Protein AF-A0A0G1K144-F1 (afdb_monomer_lite)

Structure (mmCIF, N/CA/C/O backbone):
data_AF-A0A0G1K144-F1
#
_entry.id   AF-A0A0G1K144-F1
#
loop_
_atom_site.group_PDB
_atom_site.id
_atom_site.type_symbol
_atom_site.label_atom_id
_atom_site.label_alt_id
_atom_site.label_comp_id
_atom_site.label_asym_id
_atom_site.label_entity_id
_atom_site.label_seq_id
_atom_site.pdbx_PDB_ins_code
_atom_site.Cartn_x
_atom_site.Cartn_y
_atom_site.Cartn_z
_atom_site.occupancy
_atom_site.B_iso_or_equiv
_atom_site.auth_seq_id
_atom_site.auth_comp_id
_atom_site.auth_asym_id
_atom_site.auth_atom_id
_atom_site.pdbx_PDB_model_num
ATOM 1 N N . MET A 1 1 ? 14.180 -78.823 35.759 1.00 38.47 1 MET A N 1
ATOM 2 C CA . MET A 1 1 ? 14.683 -77.443 35.567 1.00 38.47 1 MET A CA 1
ATOM 3 C C . MET A 1 1 ? 14.256 -76.992 34.181 1.00 38.47 1 MET A C 1
ATOM 5 O O . MET A 1 1 ? 14.816 -77.480 33.214 1.00 38.47 1 MET A O 1
ATOM 9 N N . ILE A 1 2 ? 13.202 -76.181 34.065 1.00 36.41 2 ILE A N 1
ATOM 10 C CA . ILE A 1 2 ? 12.679 -75.730 32.765 1.00 36.41 2 ILE A CA 1
ATOM 11 C C . ILE A 1 2 ? 12.532 -74.208 32.827 1.00 36.41 2 ILE A C 1
ATOM 13 O O . ILE A 1 2 ? 11.778 -73.680 33.643 1.00 36.41 2 ILE A O 1
ATOM 17 N N . CYS A 1 3 ? 13.325 -73.525 31.998 1.00 31.92 3 CYS A N 1
ATOM 18 C CA . CYS A 1 3 ? 13.370 -72.076 31.825 1.00 31.92 3 CYS A CA 1
ATOM 19 C C . CYS A 1 3 ? 12.014 -71.516 31.372 1.00 31.92 3 CYS A C 1
ATOM 21 O O . CYS A 1 3 ? 11.480 -71.933 30.347 1.00 31.92 3 CYS A O 1
ATOM 23 N N . ARG A 1 4 ? 11.490 -70.507 32.083 1.00 38.53 4 ARG A N 1
ATOM 24 C CA . ARG A 1 4 ? 10.413 -69.643 31.576 1.00 38.53 4 ARG A CA 1
ATOM 25 C C . ARG A 1 4 ? 11.010 -68.537 30.707 1.00 38.53 4 ARG A C 1
ATOM 27 O O . ARG A 1 4 ? 11.746 -67.681 31.192 1.00 38.53 4 ARG A O 1
ATOM 34 N N . LEU A 1 5 ? 10.657 -68.573 29.428 1.00 35.62 5 LEU A N 1
ATOM 35 C CA . LEU A 1 5 ? 10.952 -67.567 28.414 1.00 35.62 5 LEU A CA 1
ATOM 36 C C . LEU A 1 5 ? 10.233 -66.248 28.773 1.00 35.62 5 LEU A C 1
ATOM 38 O O . LEU A 1 5 ? 9.007 -66.217 28.881 1.00 35.62 5 LEU A O 1
ATOM 42 N N . LYS A 1 6 ? 10.982 -65.159 28.990 1.00 42.06 6 LYS A N 1
ATOM 43 C CA . LYS A 1 6 ? 10.423 -63.802 29.115 1.00 42.06 6 LYS A CA 1
ATOM 44 C C . LYS A 1 6 ? 10.007 -63.315 27.724 1.00 42.06 6 LYS A C 1
ATOM 46 O O . LYS A 1 6 ? 10.853 -63.170 26.847 1.00 42.06 6 LYS A O 1
ATOM 51 N N . LEU A 1 7 ? 8.716 -63.050 27.542 1.00 36.47 7 LEU A N 1
ATOM 52 C CA . LEU A 1 7 ? 8.167 -62.375 26.364 1.00 36.47 7 LEU A CA 1
ATOM 53 C C . LEU A 1 7 ? 8.749 -60.954 26.255 1.00 36.47 7 LEU A C 1
ATOM 55 O O . LEU A 1 7 ? 8.578 -60.127 27.154 1.00 36.47 7 LEU A O 1
ATOM 59 N N . LEU A 1 8 ? 9.455 -60.695 25.154 1.00 37.31 8 LEU A N 1
ATOM 60 C CA . LEU A 1 8 ? 9.948 -59.382 24.740 1.00 37.31 8 LEU A CA 1
ATOM 61 C C . LEU A 1 8 ? 8.763 -58.466 24.403 1.00 37.31 8 LEU A C 1
ATOM 63 O O . LEU A 1 8 ? 7.916 -58.809 23.581 1.00 37.31 8 LEU A O 1
ATOM 67 N N . LYS A 1 9 ? 8.715 -57.287 25.031 1.00 40.69 9 LYS A N 1
ATOM 68 C CA . LYS A 1 9 ? 7.768 -56.219 24.693 1.00 40.69 9 LYS A CA 1
ATOM 69 C C . LYS A 1 9 ? 8.092 -55.693 23.291 1.00 40.69 9 LYS A C 1
ATOM 71 O O . LYS A 1 9 ? 9.152 -55.102 23.083 1.00 40.69 9 LYS A O 1
ATOM 76 N N . SER A 1 10 ? 7.173 -55.886 22.350 1.00 38.97 10 SER A N 1
ATOM 77 C CA . SER A 1 10 ? 7.192 -55.234 21.041 1.00 38.97 10 SER A CA 1
ATOM 78 C C . SER A 1 10 ? 7.146 -53.713 21.224 1.00 38.97 10 SER A C 1
ATOM 80 O O . SER A 1 10 ? 6.160 -53.184 21.738 1.00 38.97 10 SER A O 1
ATOM 82 N N . HIS A 1 11 ? 8.205 -53.009 20.823 1.00 43.88 11 HIS A N 1
ATOM 83 C CA . HIS A 1 11 ? 8.186 -51.551 20.707 1.00 43.88 11 HIS A CA 1
ATOM 84 C C . HIS A 1 11 ? 7.389 -51.161 19.454 1.00 43.88 11 HIS A C 1
ATOM 86 O O . HIS A 1 11 ? 7.718 -51.641 18.368 1.00 43.88 11 HIS A O 1
ATOM 92 N N . PRO A 1 12 ? 6.362 -50.304 19.552 1.00 44.28 12 PRO A N 1
ATOM 93 C CA . PRO A 1 12 ? 5.670 -49.813 18.372 1.00 44.28 12 PRO A CA 1
ATOM 94 C C . PRO A 1 12 ? 6.517 -48.729 17.691 1.00 44.28 12 PRO A C 1
ATOM 96 O O . PRO A 1 12 ? 6.577 -47.598 18.167 1.00 44.28 12 PRO A O 1
ATOM 99 N N . SER A 1 13 ? 7.135 -49.036 16.545 1.00 49.94 13 SER A N 1
ATOM 100 C CA . SER A 1 13 ? 7.551 -48.001 15.590 1.00 49.94 13 SER A CA 1
ATOM 101 C C . SER A 1 13 ? 6.308 -47.524 14.830 1.00 49.94 13 SER A C 1
ATOM 103 O O . SER A 1 13 ? 5.992 -48.010 13.745 1.00 49.94 13 SER A O 1
ATOM 105 N N . ARG A 1 14 ? 5.531 -46.622 15.433 1.00 50.31 14 ARG A N 1
ATOM 106 C CA . ARG A 1 14 ? 4.458 -45.914 14.726 1.00 50.31 14 ARG A CA 1
ATOM 107 C C . ARG A 1 14 ? 4.983 -44.559 14.267 1.00 50.31 14 ARG A C 1
ATOM 109 O O . ARG A 1 14 ? 5.408 -43.748 15.084 1.00 50.31 14 ARG A O 1
ATOM 116 N N . ASN A 1 15 ? 4.972 -44.384 12.948 1.00 52.31 15 ASN A N 1
ATOM 117 C CA . ASN A 1 15 ? 5.300 -43.178 12.196 1.00 52.31 15 ASN A CA 1
ATOM 118 C C . ASN A 1 15 ? 4.802 -41.906 12.899 1.00 52.31 15 ASN A C 1
ATOM 120 O O . ASN A 1 15 ? 3.612 -41.611 12.889 1.00 52.31 15 ASN A O 1
ATOM 124 N N . ARG A 1 16 ? 5.736 -41.154 13.487 1.00 46.72 16 ARG A N 1
ATOM 125 C CA . ARG A 1 16 ? 5.507 -39.922 14.261 1.00 46.72 16 ARG A CA 1
ATOM 126 C C . ARG A 1 16 ? 5.554 -38.645 13.409 1.00 46.72 16 ARG A C 1
ATOM 128 O O . ARG A 1 16 ? 5.745 -37.565 13.946 1.00 46.72 16 ARG A O 1
ATOM 135 N N . ILE A 1 17 ? 5.474 -38.787 12.087 1.00 56.72 17 ILE A N 1
ATOM 136 C CA . ILE A 1 17 ? 5.640 -37.686 11.123 1.00 56.72 17 ILE A CA 1
ATOM 137 C C . ILE A 1 17 ? 4.287 -37.094 10.697 1.00 56.72 17 ILE A C 1
ATOM 139 O O . ILE A 1 17 ? 4.234 -35.935 10.315 1.00 56.72 17 ILE A O 1
ATOM 143 N N . ASN A 1 18 ? 3.183 -37.841 10.826 1.00 58.03 18 ASN A N 1
ATOM 144 C CA . ASN A 1 18 ? 1.864 -37.392 10.357 1.00 58.03 18 ASN A CA 1
ATOM 145 C C . ASN A 1 18 ? 1.110 -36.476 11.344 1.00 58.03 18 ASN A C 1
ATOM 147 O O . ASN A 1 18 ? 0.103 -35.901 10.952 1.00 58.03 18 ASN A O 1
ATOM 151 N N . ASP A 1 19 ? 1.586 -36.347 12.589 1.00 63.97 19 ASP A N 1
ATOM 152 C CA . ASP A 1 19 ? 0.971 -35.515 13.645 1.00 63.97 19 ASP A CA 1
ATOM 153 C C . ASP A 1 19 ? 1.745 -34.209 13.907 1.00 63.97 19 ASP A C 1
ATOM 155 O O . ASP A 1 19 ? 1.424 -33.466 14.836 1.00 63.97 19 ASP A O 1
ATOM 159 N N . LEU A 1 20 ? 2.797 -33.929 13.132 1.00 73.31 20 LEU A N 1
ATOM 160 C CA . LEU A 1 20 ? 3.506 -32.657 13.231 1.00 73.31 20 LEU A CA 1
ATOM 161 C C . LEU A 1 20 ? 2.749 -31.596 12.419 1.00 73.31 20 LEU A C 1
ATOM 163 O O . LEU A 1 20 ? 2.281 -31.902 11.318 1.00 73.31 20 LEU A O 1
ATOM 167 N N . PRO A 1 21 ? 2.612 -30.360 12.934 1.00 75.62 21 PRO A N 1
ATOM 168 C CA . PRO A 1 21 ? 2.077 -29.263 12.140 1.00 75.62 21 PRO A CA 1
ATOM 169 C C . PRO A 1 21 ? 2.917 -29.116 10.869 1.00 75.62 21 PRO A C 1
ATOM 171 O O . PRO A 1 21 ? 4.138 -29.270 10.908 1.00 75.62 21 PRO A O 1
ATOM 174 N N . VAL A 1 22 ? 2.262 -28.843 9.738 1.00 77.00 22 VAL A N 1
ATOM 175 C CA . VAL A 1 22 ? 2.962 -28.585 8.476 1.00 77.00 22 VAL A CA 1
ATOM 176 C C . VAL A 1 22 ? 3.876 -27.383 8.688 1.00 77.00 22 VAL A C 1
ATOM 178 O O . VAL A 1 22 ? 3.399 -26.264 8.868 1.00 77.00 22 VAL A O 1
ATOM 181 N N . GLU A 1 23 ? 5.185 -27.619 8.693 1.00 75.81 23 GLU A N 1
ATOM 182 C CA . GLU A 1 23 ? 6.173 -26.551 8.763 1.00 75.81 23 GLU A CA 1
ATOM 183 C C . GLU A 1 23 ? 6.094 -25.726 7.475 1.00 75.81 23 GLU A C 1
ATOM 185 O O . GLU A 1 23 ? 6.343 -26.219 6.372 1.00 75.81 23 GLU A O 1
ATOM 190 N N . THR A 1 24 ? 5.712 -24.458 7.603 1.00 78.19 24 THR A N 1
ATOM 191 C CA . THR A 1 24 ? 5.786 -23.489 6.512 1.00 78.19 24 THR A CA 1
ATOM 192 C C . THR A 1 24 ? 7.084 -22.713 6.640 1.00 78.19 24 THR A C 1
ATOM 194 O O . THR A 1 24 ? 7.313 -22.050 7.649 1.00 78.19 24 THR A O 1
ATOM 197 N N . PHE A 1 25 ? 7.926 -22.765 5.613 1.00 83.69 25 PHE A N 1
ATOM 198 C CA . PHE A 1 25 ? 9.096 -21.900 5.543 1.00 83.69 25 PHE A CA 1
ATOM 199 C C . PHE A 1 25 ? 8.650 -20.459 5.292 1.00 83.69 25 PHE A C 1
ATOM 201 O O . PHE A 1 25 ? 7.929 -20.193 4.324 1.00 83.69 25 PHE A O 1
ATOM 208 N N . GLU A 1 26 ? 9.102 -19.527 6.134 1.00 80.25 26 GLU A N 1
ATOM 209 C CA . GLU A 1 26 ? 9.044 -18.109 5.792 1.00 80.25 26 GLU A CA 1
ATOM 210 C C . GLU A 1 26 ? 9.833 -17.902 4.500 1.00 80.25 26 GLU A C 1
ATOM 212 O O . GLU A 1 26 ? 10.978 -18.345 4.361 1.00 80.25 26 GLU A O 1
ATOM 217 N N . LYS A 1 27 ? 9.198 -17.270 3.510 1.00 81.94 27 LYS A N 1
ATOM 218 C CA . LYS A 1 27 ? 9.900 -16.943 2.272 1.00 81.94 27 LYS A CA 1
ATOM 219 C C . LYS A 1 27 ? 11.027 -15.965 2.607 1.00 81.94 27 LYS A C 1
ATOM 221 O O . LYS A 1 27 ? 10.803 -15.047 3.397 1.00 81.94 27 LYS A O 1
ATOM 226 N N . PRO A 1 28 ? 12.214 -16.118 1.999 1.00 78.50 28 PRO A N 1
ATOM 227 C CA . PRO A 1 28 ? 13.276 -15.149 2.191 1.00 78.50 28 PRO A CA 1
ATOM 228 C C . PRO A 1 28 ? 12.782 -13.766 1.761 1.00 78.50 28 PRO A C 1
ATOM 230 O O . PRO A 1 28 ? 12.171 -13.622 0.699 1.00 78.50 28 PRO A O 1
ATOM 233 N N . SER A 1 29 ? 13.064 -12.753 2.580 1.00 79.75 29 SER A N 1
ATOM 234 C CA . SER A 1 29 ? 12.902 -11.362 2.169 1.00 79.75 29 SER A CA 1
ATOM 235 C C . SER A 1 29 ? 13.931 -11.074 1.079 1.00 79.75 29 SER A C 1
ATOM 237 O O . SER A 1 29 ? 15.138 -11.089 1.331 1.00 79.75 29 SER A O 1
ATOM 239 N N . VAL A 1 30 ? 13.462 -10.897 -0.155 1.00 73.25 30 VAL A N 1
ATOM 240 C CA . VAL A 1 30 ? 14.320 -10.543 -1.286 1.00 73.25 30 VAL A CA 1
ATOM 241 C C . VAL A 1 30 ? 14.377 -9.019 -1.339 1.00 73.25 30 VAL A C 1
ATOM 243 O O . VAL A 1 30 ? 13.336 -8.401 -1.566 1.00 73.25 30 VAL A O 1
ATOM 246 N N . PRO A 1 31 ? 15.547 -8.391 -1.124 1.00 75.69 31 PRO A N 1
ATOM 247 C CA . PRO A 1 31 ? 15.657 -6.949 -1.278 1.00 75.69 31 PRO A CA 1
ATOM 248 C C . PRO A 1 31 ? 15.303 -6.582 -2.719 1.00 75.69 31 PRO A C 1
ATOM 250 O O . PRO A 1 31 ? 15.803 -7.206 -3.655 1.00 75.69 31 PRO A O 1
ATOM 253 N N . GLU A 1 32 ? 14.447 -5.580 -2.907 1.00 80.50 32 GLU A N 1
ATOM 254 C CA . GLU A 1 32 ? 14.134 -5.080 -4.241 1.00 80.50 32 GLU A CA 1
ATOM 255 C C . GLU A 1 32 ? 15.204 -4.073 -4.680 1.00 80.50 32 GLU A C 1
ATOM 257 O O . GLU A 1 32 ? 15.225 -2.953 -4.166 1.00 80.50 32 GLU A O 1
ATOM 262 N N . PRO A 1 33 ? 16.090 -4.419 -5.630 1.00 85.19 33 PRO A N 1
ATOM 263 C CA . PRO A 1 33 ? 17.116 -3.496 -6.088 1.00 85.19 33 PRO A CA 1
ATOM 264 C C . PRO A 1 33 ? 16.477 -2.302 -6.799 1.00 85.19 33 PRO A C 1
ATOM 266 O O . PRO A 1 33 ? 15.510 -2.461 -7.550 1.00 85.19 33 PRO A O 1
ATOM 269 N N . ASP A 1 34 ? 17.058 -1.114 -6.627 1.00 85.06 34 ASP A N 1
ATOM 270 C CA . ASP A 1 34 ? 16.549 0.116 -7.240 1.00 85.06 34 ASP A CA 1
ATOM 271 C C . ASP A 1 34 ? 16.619 0.080 -8.765 1.00 85.06 34 ASP A C 1
ATOM 273 O O . ASP A 1 34 ? 15.736 0.610 -9.428 1.00 85.06 34 ASP A O 1
ATOM 277 N N . LYS A 1 35 ? 17.602 -0.607 -9.356 1.00 89.00 35 LYS A N 1
ATOM 278 C CA . LYS A 1 35 ? 17.739 -0.725 -10.816 1.00 89.00 35 LYS A CA 1
ATOM 279 C C . LYS A 1 35 ? 16.693 -1.665 -11.415 1.00 89.00 35 LYS A C 1
ATOM 281 O O . LYS A 1 35 ? 16.550 -2.806 -10.983 1.00 89.00 35 LYS A O 1
ATOM 286 N N . ALA A 1 36 ? 16.032 -1.222 -12.483 1.00 90.75 36 ALA A N 1
ATOM 287 C CA . ALA A 1 36 ? 14.986 -1.983 -13.168 1.00 90.75 36 ALA A CA 1
ATOM 288 C C . ALA A 1 36 ? 15.496 -3.313 -13.740 1.00 90.75 36 ALA A C 1
ATOM 290 O O . ALA A 1 36 ? 14.878 -4.359 -13.541 1.00 90.75 36 ALA A O 1
ATOM 291 N N . VAL A 1 37 ? 16.680 -3.285 -14.355 1.00 91.75 37 VAL A N 1
ATOM 292 C CA . VAL A 1 37 ? 17.315 -4.468 -14.954 1.00 91.75 37 VAL A CA 1
ATOM 293 C C . VAL A 1 37 ? 17.598 -5.583 -13.946 1.00 91.75 37 VAL A C 1
ATOM 295 O O . VAL A 1 37 ? 17.555 -6.754 -14.306 1.00 91.75 37 VAL A O 1
ATOM 298 N N . LEU A 1 38 ? 17.818 -5.242 -12.671 1.00 90.62 38 LEU A N 1
ATOM 299 C CA . LEU A 1 38 ? 18.019 -6.216 -11.595 1.00 90.62 38 LEU A CA 1
ATOM 300 C C . LEU A 1 38 ? 16.705 -6.828 -11.085 1.00 90.62 38 LEU A C 1
ATOM 302 O O . LEU A 1 38 ? 16.735 -7.812 -10.354 1.00 90.62 38 LEU A O 1
ATOM 306 N N . ARG A 1 39 ? 15.557 -6.277 -11.493 1.00 88.62 39 ARG A N 1
ATOM 307 C CA . ARG A 1 39 ? 14.212 -6.815 -11.231 1.00 88.62 39 ARG A CA 1
ATOM 308 C C . ARG A 1 39 ? 13.635 -7.584 -12.428 1.00 88.62 39 ARG A C 1
ATOM 310 O O . ARG A 1 39 ? 12.456 -7.915 -12.429 1.00 88.62 39 ARG A O 1
ATOM 317 N N . GLY A 1 40 ? 14.443 -7.841 -13.460 1.00 87.94 40 GLY A N 1
ATOM 318 C CA . GLY A 1 40 ? 14.006 -8.509 -14.692 1.00 87.94 40 GLY A CA 1
ATOM 319 C C . GLY A 1 40 ? 13.359 -7.583 -15.731 1.00 87.94 40 GLY A C 1
ATOM 320 O O . GLY A 1 40 ? 12.931 -8.057 -16.782 1.00 87.94 40 GLY A O 1
ATOM 321 N N . GLU A 1 41 ? 13.319 -6.269 -15.487 1.00 92.44 41 GLU A N 1
ATOM 322 C CA . GLU A 1 41 ? 12.868 -5.284 -16.472 1.00 92.44 41 GLU A CA 1
ATOM 323 C C . GLU A 1 41 ? 14.031 -4.898 -17.398 1.00 92.44 41 GLU A C 1
ATOM 325 O O . GLU A 1 41 ? 14.809 -3.981 -17.129 1.00 92.44 41 GLU A O 1
ATOM 330 N N . TRP A 1 42 ? 14.173 -5.650 -18.490 1.00 90.38 42 TRP A N 1
ATOM 331 C CA . TRP A 1 42 ? 15.280 -5.523 -19.442 1.00 90.38 42 TRP A CA 1
ATOM 332 C C . TRP A 1 42 ? 15.234 -4.244 -20.284 1.00 90.38 42 TRP A C 1
ATOM 334 O O . TRP A 1 42 ? 16.261 -3.867 -20.844 1.00 90.38 42 TRP A O 1
ATOM 344 N N . ARG A 1 43 ? 14.081 -3.560 -20.373 1.00 90.75 43 ARG A N 1
ATOM 345 C CA . ARG A 1 43 ? 13.965 -2.292 -21.115 1.00 90.75 43 ARG A CA 1
ATOM 346 C C . ARG A 1 43 ? 14.767 -1.158 -20.474 1.00 90.75 43 ARG A C 1
ATOM 348 O O . ARG A 1 43 ? 14.913 -0.120 -21.109 1.00 90.75 43 ARG A O 1
ATOM 355 N N . GLY A 1 44 ? 15.285 -1.366 -19.258 1.00 88.19 44 GLY A N 1
ATOM 356 C CA . GLY A 1 44 ? 16.171 -0.427 -18.579 1.00 88.19 44 GLY A CA 1
ATOM 357 C C . GLY A 1 44 ? 15.505 0.915 -18.295 1.00 88.19 44 GLY A C 1
ATOM 358 O O . GLY A 1 44 ? 14.283 0.994 -18.200 1.00 88.19 44 GLY A O 1
ATOM 359 N N . GLY A 1 45 ? 16.327 1.952 -18.147 1.00 86.56 45 GLY A N 1
ATOM 360 C CA . GLY A 1 45 ? 15.882 3.339 -18.073 1.00 86.56 45 GLY A CA 1
ATOM 361 C C . GLY A 1 45 ? 15.470 3.840 -16.692 1.00 86.56 45 GLY A C 1
ATOM 362 O O . GLY A 1 45 ? 15.583 3.161 -15.664 1.00 86.56 45 GLY A O 1
ATOM 363 N N . ARG A 1 46 ? 15.011 5.096 -16.677 1.00 87.69 46 ARG A N 1
ATOM 364 C CA . ARG A 1 46 ? 14.544 5.777 -15.464 1.00 87.69 46 ARG A CA 1
ATOM 365 C C . ARG A 1 46 ? 13.267 5.130 -14.956 1.00 87.69 46 ARG A C 1
ATOM 367 O O . ARG A 1 46 ? 12.339 4.890 -15.724 1.00 87.69 46 ARG A O 1
ATOM 374 N N . ILE A 1 47 ? 13.206 4.902 -13.650 1.00 90.94 47 ILE A N 1
ATOM 375 C CA . ILE A 1 47 ? 12.017 4.362 -12.997 1.00 90.94 47 ILE A CA 1
ATOM 376 C C . ILE A 1 47 ? 11.143 5.507 -12.513 1.00 90.94 47 ILE A C 1
ATOM 378 O O . ILE A 1 47 ? 11.633 6.439 -11.880 1.00 90.94 47 ILE A O 1
ATOM 382 N N . TYR A 1 48 ? 9.845 5.385 -12.746 1.00 93.38 48 TYR A N 1
ATOM 383 C CA . TYR A 1 48 ? 8.827 6.215 -12.122 1.00 93.38 48 TYR A CA 1
ATOM 384 C C . TYR A 1 48 ? 7.789 5.317 -11.448 1.00 93.38 48 TYR A C 1
ATOM 386 O O . TYR A 1 48 ? 7.598 4.158 -11.822 1.00 93.38 48 TYR A O 1
ATOM 394 N N . LYS A 1 49 ? 7.161 5.837 -10.396 1.00 95.31 49 LYS A N 1
ATOM 395 C CA . LYS A 1 49 ? 6.165 5.118 -9.603 1.00 95.31 49 LYS A CA 1
ATOM 396 C C . LYS A 1 49 ? 4.794 5.681 -9.924 1.00 95.31 49 LYS A C 1
ATOM 398 O O . LYS A 1 49 ? 4.608 6.895 -9.850 1.00 95.31 49 LYS A O 1
ATOM 403 N N . ILE A 1 50 ? 3.857 4.810 -10.262 1.00 96.50 50 ILE A N 1
ATOM 404 C CA . ILE A 1 50 ? 2.455 5.178 -10.416 1.00 96.50 50 ILE A CA 1
ATOM 405 C C . ILE A 1 50 ? 1.603 4.438 -9.397 1.00 96.50 50 ILE A C 1
ATOM 407 O O . ILE A 1 50 ? 1.985 3.368 -8.925 1.00 96.50 50 ILE A O 1
ATOM 411 N N . ASP A 1 51 ? 0.448 4.996 -9.092 1.00 96.94 51 ASP A N 1
ATOM 412 C CA . ASP A 1 51 ? -0.621 4.277 -8.421 1.00 96.94 51 ASP A CA 1
ATOM 413 C C . ASP A 1 51 ? -1.415 3.446 -9.449 1.00 96.94 51 ASP A C 1
ATOM 415 O O . ASP A 1 51 ? -1.840 3.961 -10.488 1.00 96.94 51 ASP A O 1
ATOM 419 N N . LYS A 1 52 ? -1.621 2.154 -9.169 1.00 95.38 52 LYS A N 1
ATOM 420 C CA . LYS A 1 52 ? -2.377 1.228 -10.031 1.00 95.38 52 LYS A CA 1
ATOM 421 C C . LYS A 1 52 ? -3.840 1.626 -10.193 1.00 95.38 52 LYS A C 1
ATOM 423 O O . LYS A 1 52 ? -4.436 1.267 -11.207 1.00 95.38 52 LYS A O 1
ATOM 428 N N . MET A 1 53 ? -4.429 2.315 -9.214 1.00 93.38 53 MET A N 1
ATOM 429 C CA . MET A 1 53 ? -5.849 2.665 -9.264 1.00 93.38 53 MET A CA 1
ATOM 430 C C . MET A 1 53 ? -6.127 3.955 -10.029 1.00 93.38 53 MET A C 1
ATOM 432 O O . MET A 1 53 ? -7.000 3.971 -10.894 1.00 93.38 53 MET A O 1
ATOM 436 N N . SER A 1 54 ? -5.385 5.025 -9.750 1.00 94.00 54 SER A N 1
ATOM 437 C CA . SER A 1 54 ? -5.527 6.311 -10.443 1.00 94.00 54 SER A CA 1
ATOM 438 C C . SER A 1 54 ? -4.775 6.364 -11.777 1.00 94.00 54 SER A C 1
ATOM 440 O O . SER A 1 54 ? -5.139 7.145 -12.658 1.00 94.00 54 SER A O 1
ATOM 442 N N . GLY A 1 55 ? -3.716 5.562 -11.946 1.00 94.00 55 GLY A N 1
ATOM 443 C CA . GLY A 1 55 ? -2.809 5.617 -13.097 1.00 94.00 55 GLY A CA 1
ATOM 444 C C . GLY A 1 55 ? -1.874 6.835 -13.104 1.00 94.00 55 GLY A C 1
ATOM 445 O O . GLY A 1 55 ? -1.201 7.085 -14.107 1.00 94.00 55 GLY A O 1
ATOM 446 N N . LYS A 1 56 ? -1.841 7.604 -12.010 1.00 96.75 56 LYS A N 1
ATOM 447 C CA . LYS A 1 56 ? -1.066 8.844 -11.839 1.00 96.75 56 LYS A CA 1
ATOM 448 C C . LYS A 1 56 ? 0.196 8.599 -11.015 1.00 96.75 56 LYS A C 1
ATOM 450 O O . LYS A 1 56 ? 0.393 7.499 -10.508 1.00 96.75 56 LYS A O 1
ATOM 455 N N . LEU A 1 57 ? 1.072 9.600 -10.896 1.00 96.31 57 LEU A N 1
ATOM 456 C CA . LEU A 1 57 ? 2.288 9.477 -10.087 1.00 96.31 57 LEU A CA 1
ATOM 457 C C . LEU A 1 57 ? 1.940 9.184 -8.624 1.00 96.31 57 LEU A C 1
ATOM 459 O O . LEU A 1 57 ? 1.184 9.936 -8.011 1.00 96.31 57 LEU A O 1
ATOM 463 N N . ALA A 1 58 ? 2.520 8.115 -8.077 1.00 96.25 58 ALA A N 1
ATOM 464 C CA . ALA A 1 58 ? 2.316 7.728 -6.685 1.00 96.25 58 ALA A CA 1
ATOM 465 C C . ALA A 1 58 ? 2.834 8.817 -5.732 1.00 96.25 58 ALA A C 1
ATOM 467 O O . ALA A 1 58 ? 3.829 9.491 -6.020 1.00 96.25 58 ALA A O 1
ATOM 468 N N . THR A 1 59 ? 2.172 8.957 -4.590 1.00 95.38 59 THR A N 1
ATOM 469 C CA . THR A 1 59 ? 2.543 9.877 -3.508 1.00 95.38 59 THR A CA 1
ATOM 470 C C . THR A 1 59 ? 2.891 9.090 -2.244 1.00 95.38 59 THR A C 1
ATOM 472 O O . THR A 1 59 ? 2.819 7.862 -2.229 1.00 95.38 59 THR A O 1
ATOM 475 N N . ASP A 1 60 ? 3.242 9.790 -1.166 1.00 94.38 60 ASP A N 1
ATOM 476 C CA . ASP A 1 60 ? 3.525 9.169 0.136 1.00 94.38 60 ASP A CA 1
ATOM 477 C C . ASP A 1 60 ? 2.291 8.491 0.761 1.00 94.38 60 ASP A C 1
ATOM 479 O O . ASP A 1 60 ? 2.423 7.673 1.670 1.00 94.38 60 ASP A O 1
ATOM 483 N N . PHE A 1 61 ? 1.091 8.820 0.275 1.00 94.19 61 PHE A N 1
ATOM 484 C CA . PHE A 1 61 ? -0.168 8.240 0.737 1.00 94.19 61 PHE A CA 1
ATOM 485 C C . PHE A 1 61 ? -0.612 7.028 -0.087 1.00 94.19 61 PHE A C 1
ATOM 487 O O . PHE A 1 61 ? -1.491 6.295 0.363 1.00 94.19 61 PHE A O 1
ATOM 494 N N . THR A 1 62 ? -0.012 6.790 -1.259 1.00 95.00 62 THR A N 1
ATOM 495 C CA . THR A 1 62 ? -0.326 5.625 -2.091 1.00 95.00 62 THR A CA 1
ATOM 496 C C . THR A 1 62 ? 0.106 4.345 -1.360 1.00 95.00 62 THR A C 1
ATOM 498 O O . THR A 1 62 ? 1.295 4.189 -1.062 1.00 95.00 62 THR A O 1
ATOM 501 N N . PRO A 1 63 ? -0.808 3.396 -1.087 1.00 93.75 63 PRO A N 1
ATOM 502 C CA . PRO A 1 63 ? -0.468 2.130 -0.448 1.00 93.75 63 PRO A CA 1
ATOM 503 C C . PRO A 1 63 ? 0.613 1.373 -1.225 1.00 93.75 63 PRO A C 1
ATOM 505 O O . PRO A 1 63 ? 0.534 1.257 -2.447 1.00 93.75 63 PRO A O 1
ATOM 508 N N . GLU A 1 64 ? 1.599 0.801 -0.524 1.00 91.69 64 GLU A N 1
ATOM 509 C CA . GLU A 1 64 ? 2.749 0.129 -1.155 1.00 91.69 64 GLU A CA 1
ATOM 510 C C . GLU A 1 64 ? 2.339 -0.969 -2.148 1.00 91.69 64 GLU A C 1
ATOM 512 O O . GLU A 1 64 ? 2.955 -1.123 -3.202 1.00 91.69 64 GLU A O 1
ATOM 517 N N . GLU A 1 65 ? 1.257 -1.694 -1.857 1.00 91.44 65 GLU A N 1
ATOM 518 C CA . GLU A 1 65 ? 0.706 -2.740 -2.728 1.00 91.44 65 GLU A CA 1
ATOM 519 C C . GLU A 1 65 ? 0.150 -2.205 -4.062 1.00 91.44 65 GLU A C 1
ATOM 521 O O . GLU A 1 65 ? 0.135 -2.916 -5.081 1.00 91.44 65 GLU A O 1
ATOM 526 N N . LEU A 1 66 ? -0.268 -0.938 -4.078 1.00 94.81 66 LEU A N 1
ATOM 527 C CA . LEU A 1 66 ? -0.794 -0.238 -5.246 1.00 94.81 66 LEU A CA 1
ATOM 528 C C . LEU A 1 66 ? 0.280 0.532 -6.011 1.00 94.81 66 LEU A C 1
ATOM 530 O O . LEU A 1 66 ? 0.025 0.956 -7.136 1.00 94.81 66 LEU A O 1
ATOM 534 N N . ILE A 1 67 ? 1.497 0.641 -5.479 1.00 94.94 67 ILE A N 1
ATOM 535 C CA . ILE A 1 67 ? 2.612 1.243 -6.204 1.00 94.94 67 ILE A CA 1
ATOM 536 C C . ILE A 1 67 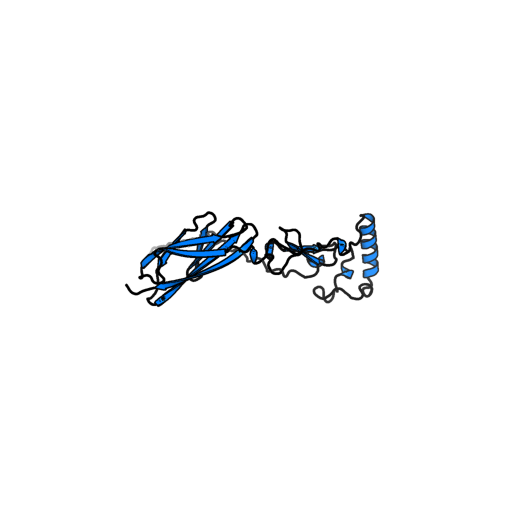? 3.072 0.291 -7.316 1.00 94.94 67 ILE A C 1
ATOM 538 O O . ILE A 1 67 ? 3.514 -0.836 -7.084 1.00 94.94 67 ILE A O 1
ATOM 542 N N . GLU A 1 68 ? 3.015 0.761 -8.558 1.00 93.56 68 GLU A N 1
ATOM 543 C CA . GLU A 1 68 ? 3.615 0.107 -9.718 1.00 93.56 68 GLU A CA 1
ATOM 544 C C . GLU A 1 68 ? 4.853 0.888 -10.173 1.00 93.56 68 GLU A C 1
ATOM 546 O O . GLU A 1 68 ? 4.791 2.073 -10.507 1.00 93.56 68 GLU A O 1
ATOM 551 N N . LYS A 1 69 ? 6.005 0.211 -10.206 1.00 92.50 69 LYS A N 1
ATOM 552 C CA . LYS A 1 69 ? 7.256 0.759 -10.745 1.00 92.50 69 LYS A CA 1
ATOM 553 C C . LYS A 1 69 ? 7.280 0.539 -12.258 1.00 92.50 69 LYS A C 1
ATOM 555 O O . LYS A 1 69 ? 7.429 -0.594 -12.708 1.00 92.50 69 LYS A O 1
ATOM 560 N N . LYS A 1 70 ? 7.192 1.616 -13.034 1.00 92.81 70 LYS A N 1
ATOM 561 C CA . LYS A 1 70 ? 7.355 1.604 -14.493 1.00 92.81 70 LYS A CA 1
ATOM 562 C C . LYS A 1 70 ? 8.700 2.186 -14.889 1.00 92.81 70 LYS A C 1
ATOM 564 O O . LYS A 1 70 ? 9.357 2.853 -14.093 1.00 92.81 70 LYS A O 1
ATOM 569 N N . VAL A 1 71 ? 9.109 1.919 -16.123 1.00 93.88 71 VAL A N 1
ATOM 570 C CA . VAL A 1 71 ? 10.338 2.464 -16.697 1.00 93.88 71 VAL A CA 1
ATOM 571 C C . VAL A 1 71 ? 10.048 3.313 -17.917 1.00 93.88 71 VAL A C 1
ATOM 573 O O . VAL A 1 71 ? 9.092 3.041 -18.644 1.00 93.88 71 VAL A O 1
ATOM 576 N N . VAL A 1 72 ? 10.881 4.324 -18.143 1.00 94.62 72 VAL A N 1
ATOM 577 C CA . VAL A 1 72 ? 11.033 4.962 -19.451 1.00 94.62 72 VAL A CA 1
ATOM 578 C C . VAL A 1 72 ? 11.954 4.071 -20.279 1.00 94.62 72 VAL A C 1
ATOM 580 O O . VAL A 1 72 ? 13.122 3.969 -19.916 1.00 94.62 72 VAL A O 1
ATOM 583 N N . PRO A 1 73 ? 11.465 3.384 -21.329 1.00 93.81 73 PRO A N 1
ATOM 584 C CA . PRO A 1 73 ? 12.292 2.448 -22.082 1.00 93.81 73 PRO A CA 1
ATOM 585 C C . PRO A 1 73 ? 13.549 3.112 -22.651 1.00 93.81 73 PRO A C 1
ATOM 587 O O . PRO A 1 73 ? 13.451 4.098 -23.378 1.00 93.81 73 PRO A O 1
ATOM 590 N N . GLU A 1 74 ? 14.707 2.538 -22.345 1.00 94.31 74 GLU A N 1
ATOM 591 C CA . GLU A 1 74 ? 16.020 2.958 -22.837 1.00 94.31 74 GLU A CA 1
ATOM 592 C C . GLU A 1 74 ? 16.846 1.678 -23.023 1.00 94.31 74 GLU A C 1
ATOM 594 O O . GLU A 1 74 ? 17.452 1.146 -22.091 1.00 94.31 74 GLU A O 1
ATOM 599 N N . VAL A 1 75 ? 16.762 1.068 -24.206 1.00 95.19 75 VAL A N 1
ATOM 600 C CA . VAL A 1 75 ? 17.236 -0.314 -24.375 1.00 95.19 75 VAL A CA 1
ATOM 601 C C . VAL A 1 75 ? 18.746 -0.319 -24.566 1.00 95.19 75 VAL A C 1
ATOM 603 O O . VAL A 1 75 ? 19.246 0.031 -25.632 1.00 95.19 75 VAL A O 1
ATOM 606 N N . HIS A 1 76 ? 19.467 -0.786 -23.555 1.00 95.81 76 HIS A N 1
ATOM 607 C CA . HIS A 1 76 ? 20.920 -0.937 -23.577 1.00 95.81 76 HIS A CA 1
ATOM 608 C C . HIS A 1 76 ? 21.344 -2.323 -23.093 1.00 95.81 76 HIS A C 1
ATOM 610 O O . HIS A 1 76 ? 20.572 -3.052 -22.464 1.00 95.81 76 HIS A O 1
ATOM 616 N N . SER A 1 77 ? 22.594 -2.693 -23.368 1.00 95.69 77 SER A N 1
ATOM 617 C CA . SER A 1 77 ? 23.201 -3.883 -22.776 1.00 95.69 77 SER A CA 1
ATOM 618 C C . SER A 1 77 ? 23.296 -3.760 -21.248 1.00 95.69 77 SER A C 1
ATOM 620 O O . SER A 1 77 ? 23.340 -2.667 -20.685 1.00 95.69 77 SER A O 1
ATOM 622 N N . ILE A 1 78 ? 23.367 -4.894 -20.543 1.00 94.06 78 ILE A N 1
ATOM 623 C CA . ILE A 1 78 ? 23.434 -4.910 -19.069 1.00 94.06 78 ILE A CA 1
ATOM 624 C C . ILE A 1 78 ? 24.626 -4.115 -18.510 1.00 94.06 78 ILE A C 1
ATOM 626 O O . ILE A 1 78 ? 24.527 -3.518 -17.441 1.00 94.06 78 ILE A O 1
ATOM 630 N N . LEU A 1 79 ? 25.723 -4.059 -19.271 1.00 95.19 79 LEU A N 1
ATOM 631 C CA . LEU A 1 79 ? 26.950 -3.333 -18.941 1.00 95.19 79 LEU A CA 1
ATOM 632 C C . LEU A 1 79 ? 26.765 -1.804 -18.954 1.00 95.19 79 LEU A C 1
ATOM 634 O O . LEU A 1 79 ? 27.572 -1.094 -18.365 1.00 95.19 79 LEU A O 1
ATOM 638 N N . TYR A 1 80 ? 25.697 -1.291 -19.574 1.00 95.50 80 TYR A N 1
ATOM 639 C CA . TYR A 1 80 ? 25.302 0.116 -19.454 1.00 95.50 80 TYR A CA 1
ATOM 640 C C . TYR A 1 80 ? 24.755 0.441 -18.059 1.00 95.50 80 TYR A C 1
ATOM 642 O O . TYR A 1 80 ? 24.976 1.521 -17.522 1.00 95.50 80 TYR A O 1
ATOM 650 N N . TRP A 1 81 ? 24.039 -0.509 -17.455 1.00 94.06 81 TRP A N 1
ATOM 651 C CA . TRP A 1 81 ? 23.287 -0.299 -16.217 1.00 94.06 81 TRP A CA 1
ATOM 652 C C . TRP A 1 81 ? 24.042 -0.744 -14.962 1.00 94.06 81 TRP A C 1
ATOM 654 O O . TRP A 1 81 ? 23.750 -0.289 -13.849 1.00 94.06 81 TRP A O 1
ATOM 664 N N . ILE A 1 82 ? 24.980 -1.677 -15.111 1.00 94.06 82 ILE A N 1
ATOM 665 C CA . ILE A 1 82 ? 25.580 -2.410 -14.000 1.00 94.06 82 ILE A CA 1
ATOM 666 C C . ILE A 1 82 ? 27.098 -2.303 -14.053 1.00 94.06 82 ILE A C 1
ATOM 668 O O . ILE A 1 82 ? 27.730 -2.742 -15.009 1.00 94.06 82 ILE A O 1
ATOM 672 N N . ASP A 1 83 ? 27.668 -1.778 -12.969 1.00 93.12 83 ASP A N 1
ATOM 673 C CA . ASP A 1 83 ? 29.069 -1.995 -12.635 1.00 93.12 83 ASP A CA 1
ATOM 674 C C . ASP A 1 83 ? 29.218 -3.410 -12.059 1.00 93.12 83 ASP A C 1
ATOM 676 O O . ASP A 1 83 ? 28.523 -3.780 -11.112 1.00 93.12 83 ASP A O 1
ATOM 680 N N . LYS A 1 84 ? 30.100 -4.222 -12.644 1.00 90.44 84 LYS A N 1
ATOM 681 C CA . LYS A 1 84 ? 30.300 -5.625 -12.251 1.00 90.44 84 LYS A CA 1
ATOM 682 C C . LYS A 1 84 ? 30.874 -5.752 -10.844 1.00 90.44 84 LYS A C 1
ATOM 684 O O . LYS A 1 84 ? 30.556 -6.719 -10.156 1.00 90.44 84 LYS A O 1
ATOM 689 N N . ASP A 1 85 ? 31.685 -4.782 -10.432 1.00 93.06 85 ASP A N 1
ATOM 690 C CA . ASP A 1 85 ? 32.324 -4.779 -9.117 1.00 93.06 85 ASP A CA 1
ATOM 691 C C . ASP A 1 85 ? 31.388 -4.201 -8.043 1.00 93.06 85 ASP A C 1
ATOM 693 O O . ASP A 1 85 ? 31.580 -4.432 -6.849 1.00 93.06 85 ASP A O 1
ATOM 697 N N . ASN A 1 86 ? 30.334 -3.488 -8.460 1.00 93.06 86 ASN A N 1
ATOM 698 C CA . ASN A 1 86 ? 29.312 -2.941 -7.575 1.00 93.06 86 ASN A CA 1
ATOM 699 C C . ASN A 1 86 ? 27.912 -2.946 -8.227 1.00 93.06 86 ASN A C 1
ATOM 701 O O . ASN A 1 86 ? 27.383 -1.891 -8.601 1.00 93.06 86 ASN A O 1
ATOM 705 N N . PRO A 1 87 ? 27.259 -4.118 -8.347 1.00 91.50 87 PRO A N 1
ATOM 706 C CA . PRO A 1 87 ? 26.031 -4.242 -9.128 1.00 91.50 87 PRO A CA 1
ATOM 707 C C . PRO A 1 87 ? 24.852 -3.452 -8.550 1.00 91.50 87 PRO A C 1
ATOM 709 O O . PRO A 1 87 ? 24.036 -2.918 -9.310 1.00 91.50 87 PRO A O 1
ATOM 712 N N . LEU A 1 88 ? 24.797 -3.330 -7.219 1.00 91.62 88 LEU A N 1
ATOM 713 C CA . LEU A 1 88 ? 23.789 -2.556 -6.488 1.00 91.62 88 LEU A CA 1
ATOM 714 C C . LEU A 1 88 ? 24.119 -1.057 -6.397 1.00 91.62 88 LEU A C 1
ATOM 716 O O . LEU A 1 88 ? 23.248 -0.273 -6.036 1.00 91.62 88 LEU A O 1
ATOM 720 N N . GLY A 1 89 ? 25.351 -0.654 -6.723 1.00 90.75 89 GLY A N 1
ATOM 721 C CA . GLY A 1 89 ? 25.780 0.745 -6.747 1.00 90.75 89 GLY A CA 1
ATOM 722 C C . GLY A 1 89 ? 25.179 1.542 -7.908 1.00 90.75 89 GLY A C 1
ATOM 723 O O . GLY A 1 89 ? 24.308 1.043 -8.613 1.00 90.75 89 GLY A O 1
ATOM 724 N N . PRO A 1 90 ? 25.629 2.779 -8.167 1.00 91.25 90 PRO A N 1
ATOM 725 C CA . PRO A 1 90 ? 25.188 3.542 -9.337 1.00 91.25 90 PRO A CA 1
ATOM 726 C C . PRO A 1 90 ? 25.536 2.834 -10.663 1.00 91.25 90 PRO A C 1
ATOM 728 O O . PRO A 1 90 ? 26.311 1.878 -10.701 1.00 91.25 90 PRO A O 1
ATOM 731 N N . ALA A 1 91 ? 24.930 3.271 -11.769 1.00 91.88 91 ALA A N 1
ATOM 732 C CA . ALA A 1 91 ? 25.353 2.824 -13.097 1.00 91.88 91 ALA A CA 1
ATOM 733 C C . ALA A 1 91 ? 26.768 3.358 -13.424 1.00 91.88 91 ALA A C 1
ATOM 735 O O . ALA A 1 91 ? 27.131 4.438 -12.934 1.00 91.88 91 ALA A O 1
ATOM 736 N N . PRO A 1 92 ? 27.569 2.646 -14.244 1.00 94.25 92 PRO A N 1
ATOM 737 C CA . PRO A 1 92 ? 28.883 3.123 -14.662 1.00 94.25 92 PRO A CA 1
ATOM 738 C C . PRO A 1 92 ? 28.788 4.492 -15.345 1.00 94.25 92 PRO A C 1
ATOM 740 O O . PRO A 1 92 ? 28.025 4.668 -16.288 1.00 94.25 92 PRO A O 1
ATOM 743 N N . GLN A 1 93 ? 29.604 5.458 -14.916 1.00 94.00 93 GLN A N 1
ATOM 744 C CA . GLN A 1 93 ? 29.677 6.769 -15.584 1.00 94.00 93 GLN A CA 1
ATOM 745 C C . GLN A 1 93 ? 30.266 6.664 -16.999 1.00 94.00 93 GLN A C 1
ATOM 747 O O . GLN A 1 93 ? 29.943 7.460 -17.874 1.00 94.00 93 GLN A O 1
ATOM 752 N N . ASN A 1 94 ? 31.131 5.671 -17.227 1.00 94.38 94 ASN A N 1
ATOM 753 C CA . ASN A 1 94 ? 31.682 5.352 -18.538 1.00 94.38 94 ASN A CA 1
ATOM 754 C C . ASN A 1 94 ? 31.581 3.839 -18.805 1.00 94.38 94 ASN A C 1
ATOM 756 O O . ASN A 1 94 ? 32.548 3.114 -18.553 1.00 94.38 94 ASN A O 1
ATOM 760 N N . PRO A 1 95 ? 30.446 3.350 -19.342 1.00 94.38 95 PRO A N 1
ATOM 761 C CA . PRO A 1 95 ? 30.279 1.938 -19.691 1.00 94.38 95 PRO A CA 1
ATOM 762 C C . PRO A 1 95 ? 31.326 1.431 -20.694 1.00 94.38 95 PRO A C 1
ATOM 764 O O . PRO A 1 95 ? 31.736 0.276 -20.635 1.00 94.38 95 PRO A O 1
ATOM 767 N N . SER A 1 96 ? 31.844 2.311 -21.563 1.00 94.62 96 SER A N 1
ATOM 768 C CA . SER A 1 96 ? 32.896 1.972 -22.537 1.00 94.62 96 SER A CA 1
ATOM 769 C C . SER A 1 96 ? 34.260 1.680 -21.900 1.00 94.62 96 SER A C 1
ATOM 771 O O . SER A 1 96 ? 35.184 1.284 -22.609 1.00 94.62 96 SER A O 1
ATOM 773 N N . GLY A 1 97 ? 34.406 1.870 -20.584 1.00 93.25 97 GLY A N 1
ATOM 774 C CA . GLY A 1 97 ? 35.571 1.403 -19.835 1.00 93.25 97 GLY A CA 1
ATOM 775 C C . GLY A 1 97 ? 35.679 -0.125 -19.784 1.00 93.25 97 GLY A C 1
ATOM 776 O O . GLY A 1 97 ? 36.784 -0.643 -19.644 1.00 93.25 97 GLY A O 1
ATOM 777 N N . ASP A 1 98 ? 34.566 -0.851 -19.948 1.00 94.50 98 ASP A N 1
ATOM 778 C CA . ASP A 1 98 ? 34.589 -2.303 -20.123 1.00 94.50 98 ASP A CA 1
ATOM 779 C C . ASP A 1 98 ? 34.891 -2.654 -21.596 1.00 94.50 98 ASP A C 1
ATOM 781 O O . ASP A 1 98 ? 34.113 -2.283 -22.483 1.00 94.50 98 ASP A O 1
ATOM 785 N N . PRO A 1 99 ? 35.967 -3.411 -21.897 1.00 95.19 99 PRO A N 1
ATOM 786 C CA . PRO A 1 99 ? 36.298 -3.816 -23.266 1.00 95.19 99 PRO A CA 1
ATOM 787 C C . PRO A 1 99 ? 35.175 -4.574 -23.993 1.00 95.19 99 PRO A C 1
ATOM 789 O O . PRO A 1 99 ? 35.112 -4.552 -25.223 1.00 95.19 99 PRO A O 1
ATOM 792 N N . GLN A 1 100 ? 34.282 -5.237 -23.251 1.00 95.19 100 GLN A N 1
ATOM 793 C CA . GLN A 1 100 ? 33.157 -5.989 -23.802 1.00 95.19 100 GLN A CA 1
ATOM 794 C C . GLN A 1 100 ? 31.927 -5.123 -24.075 1.00 95.19 100 GLN A C 1
ATOM 796 O O . GLN A 1 100 ? 31.069 -5.551 -24.851 1.00 95.19 100 GLN A O 1
ATOM 801 N N . PHE A 1 101 ? 31.847 -3.913 -23.507 1.00 97.06 101 PHE A N 1
ATOM 802 C CA . PHE A 1 101 ? 30.685 -3.036 -23.655 1.00 97.06 101 PHE A CA 1
ATOM 803 C C . PHE A 1 101 ? 30.364 -2.791 -25.124 1.00 97.06 101 PHE A C 1
ATOM 805 O O . PHE A 1 101 ? 29.264 -3.096 -25.565 1.00 97.06 101 PHE A O 1
ATOM 812 N N . LYS A 1 102 ? 31.346 -2.353 -25.918 1.00 97.12 102 LYS A N 1
ATOM 813 C CA . LYS A 1 102 ? 31.142 -2.073 -27.347 1.00 97.12 102 LYS A CA 1
ATOM 814 C C . LYS A 1 102 ? 30.602 -3.288 -28.110 1.00 97.12 102 LYS A C 1
ATOM 816 O O . LYS A 1 102 ? 29.713 -3.136 -28.947 1.00 97.12 102 LYS A O 1
ATOM 821 N N . ASN A 1 103 ? 31.130 -4.477 -27.821 1.00 96.56 103 ASN A N 1
ATOM 822 C CA . ASN A 1 103 ? 30.747 -5.713 -28.505 1.00 96.56 103 ASN A CA 1
ATOM 823 C C . ASN A 1 103 ? 29.284 -6.082 -28.219 1.00 96.56 103 ASN A C 1
ATOM 825 O O . ASN A 1 103 ? 28.567 -6.506 -29.119 1.00 96.56 103 ASN A O 1
ATOM 829 N N . TRP A 1 104 ? 28.841 -5.909 -26.974 1.00 96.44 104 TRP A N 1
ATOM 830 C CA . TRP A 1 104 ? 27.490 -6.273 -26.543 1.00 96.44 104 TRP A CA 1
ATOM 831 C C . TRP A 1 104 ? 26.476 -5.193 -26.900 1.00 96.44 104 TRP A C 1
ATOM 833 O O . TRP A 1 104 ? 25.407 -5.488 -27.427 1.00 96.44 104 TRP A O 1
ATOM 843 N N . GLU A 1 105 ? 26.839 -3.941 -26.650 1.00 97.31 105 GLU A N 1
ATOM 844 C CA . GLU A 1 105 ? 25.997 -2.778 -26.877 1.00 97.31 105 GLU A CA 1
ATOM 845 C C . GLU A 1 105 ? 25.588 -2.662 -28.341 1.00 97.31 105 GLU A C 1
ATOM 847 O O . GLU A 1 105 ? 24.407 -2.506 -28.633 1.00 97.31 105 GLU A O 1
ATOM 852 N N . THR A 1 106 ? 26.535 -2.833 -29.268 1.00 97.12 106 THR A N 1
ATOM 853 C CA . THR A 1 106 ? 26.253 -2.743 -30.709 1.00 97.12 106 THR A CA 1
ATOM 854 C C . THR A 1 106 ? 25.147 -3.720 -31.117 1.00 97.12 106 THR A C 1
ATOM 856 O O . THR A 1 106 ? 24.149 -3.311 -31.703 1.00 97.12 106 THR A O 1
ATOM 859 N N . ILE A 1 107 ? 25.268 -4.992 -30.728 1.00 97.25 107 ILE A N 1
ATOM 860 C CA . ILE A 1 107 ? 24.312 -6.040 -31.111 1.00 97.25 107 ILE A CA 1
ATOM 861 C C . ILE A 1 107 ? 22.952 -5.823 -30.433 1.00 97.25 107 ILE A C 1
ATOM 863 O O . ILE A 1 107 ? 21.913 -6.005 -31.066 1.00 97.25 107 ILE A O 1
ATOM 867 N N . VAL A 1 108 ? 22.934 -5.413 -29.158 1.00 96.62 108 VAL A N 1
ATOM 868 C CA . VAL A 1 108 ? 21.683 -5.131 -28.432 1.00 96.62 108 VAL A CA 1
ATOM 869 C C . VAL A 1 108 ? 20.940 -3.953 -29.061 1.00 96.62 108 VAL A C 1
ATOM 871 O O . VAL A 1 108 ? 19.729 -4.042 -29.267 1.00 96.62 108 VAL A O 1
ATOM 874 N N . ARG A 1 109 ? 21.648 -2.877 -29.420 1.00 96.75 109 ARG A N 1
ATOM 875 C CA . ARG A 1 109 ? 21.055 -1.696 -30.064 1.00 96.75 109 ARG A CA 1
ATOM 876 C C . ARG A 1 109 ? 20.562 -1.999 -31.475 1.00 96.75 109 ARG A C 1
ATOM 878 O O . ARG A 1 109 ? 19.461 -1.584 -31.828 1.00 96.75 109 ARG A O 1
ATOM 885 N N . GLU A 1 110 ? 21.321 -2.762 -32.259 1.00 97.12 110 GLU A N 1
ATOM 886 C CA . GLU A 1 110 ? 20.891 -3.229 -33.583 1.00 97.12 110 GLU A CA 1
ATOM 887 C C . GLU A 1 110 ? 19.641 -4.110 -33.492 1.00 97.12 110 GLU A C 1
ATOM 889 O O . GLU A 1 110 ? 18.676 -3.911 -34.235 1.00 97.12 110 GLU A O 1
ATOM 894 N N . TRP A 1 111 ? 19.615 -5.047 -32.542 1.00 96.88 111 TRP A N 1
ATOM 895 C CA . TRP A 1 111 ? 18.441 -5.873 -32.286 1.00 96.88 111 TRP A CA 1
ATOM 896 C C . TRP A 1 111 ? 17.232 -5.021 -31.885 1.00 96.88 111 TRP A C 1
ATOM 898 O O . TRP A 1 111 ? 16.168 -5.180 -32.485 1.00 96.88 111 TRP A O 1
ATOM 908 N N . ALA A 1 112 ? 17.386 -4.091 -30.939 1.00 96.50 112 ALA A N 1
ATOM 909 C CA . ALA A 1 112 ? 16.310 -3.208 -30.493 1.00 96.50 112 ALA A CA 1
ATOM 910 C C . ALA A 1 112 ? 15.733 -2.400 -31.667 1.00 96.50 112 ALA A C 1
ATOM 912 O O . ALA A 1 112 ? 14.525 -2.438 -31.917 1.00 96.50 112 ALA A O 1
ATOM 913 N N . ALA A 1 113 ? 16.604 -1.785 -32.472 1.00 96.00 113 ALA A N 1
ATOM 914 C CA . ALA A 1 113 ? 16.213 -1.047 -33.667 1.00 96.00 113 ALA A CA 1
ATOM 915 C C . ALA A 1 113 ? 15.477 -1.934 -34.689 1.00 96.00 113 ALA A C 1
ATOM 917 O O . ALA A 1 113 ? 14.443 -1.527 -35.216 1.00 96.00 113 ALA A O 1
ATOM 918 N N . SER A 1 114 ? 15.939 -3.171 -34.922 1.00 97.31 114 SER A N 1
ATOM 919 C CA . SER A 1 114 ? 15.276 -4.126 -35.832 1.00 97.31 114 SER A CA 1
ATOM 920 C C . SER A 1 114 ? 13.866 -4.531 -35.380 1.00 97.31 114 SER A C 1
ATOM 922 O O . SER A 1 114 ? 13.052 -4.984 -36.184 1.00 97.31 114 SER A O 1
ATOM 924 N N . ARG A 1 115 ? 13.569 -4.366 -34.086 1.00 96.94 115 ARG A N 1
ATOM 925 C CA . ARG A 1 115 ? 12.259 -4.617 -33.475 1.00 96.94 115 ARG A CA 1
ATOM 926 C C . ARG A 1 115 ? 11.417 -3.348 -33.319 1.00 96.94 115 ARG A C 1
ATOM 928 O O . ARG A 1 115 ? 10.320 -3.435 -32.777 1.00 96.94 115 ARG A O 1
ATOM 935 N N . GLY A 1 116 ? 11.906 -2.195 -33.783 1.00 94.94 116 GLY A N 1
ATOM 936 C CA . GLY A 1 116 ? 11.238 -0.903 -33.606 1.00 94.94 116 GLY A CA 1
ATOM 937 C C . GLY A 1 116 ? 11.211 -0.428 -32.150 1.00 94.94 116 GLY A C 1
ATOM 938 O O . GLY A 1 116 ? 10.333 0.343 -31.769 1.00 94.94 116 GLY A O 1
ATOM 939 N N . LEU A 1 117 ? 12.134 -0.919 -31.321 1.00 94.19 117 LEU A N 1
ATOM 940 C CA . LEU A 1 117 ? 12.280 -0.521 -29.927 1.00 94.19 117 LEU A CA 1
ATOM 941 C C . LEU A 1 117 ? 13.246 0.659 -29.863 1.00 94.19 117 LEU A C 1
ATOM 943 O O . LEU A 1 117 ? 14.460 0.486 -29.963 1.00 94.19 117 LEU A O 1
ATOM 947 N N . TYR A 1 118 ? 12.684 1.852 -29.716 1.00 91.31 118 TYR A N 1
ATOM 948 C CA . TYR A 1 118 ? 13.437 3.093 -29.586 1.00 91.31 118 TYR A CA 1
ATOM 949 C C . TYR A 1 118 ? 13.344 3.633 -28.165 1.00 91.31 118 TYR A C 1
ATOM 951 O O . TYR A 1 118 ? 12.358 3.386 -27.463 1.00 91.31 118 TYR A O 1
ATOM 959 N N . ASP A 1 119 ? 14.365 4.393 -27.775 1.00 93.44 119 ASP A N 1
ATOM 960 C CA . ASP A 1 119 ? 14.389 5.064 -26.483 1.00 93.44 119 ASP A CA 1
ATOM 961 C C . ASP A 1 119 ? 13.230 6.056 -26.399 1.00 93.44 119 ASP A C 1
ATOM 963 O O . ASP A 1 119 ? 12.935 6.797 -27.343 1.00 93.44 119 ASP A O 1
ATOM 967 N N . GLN A 1 120 ? 12.557 6.050 -25.257 1.00 93.88 120 GLN A N 1
ATOM 968 C CA . GLN A 1 120 ? 11.483 6.982 -24.962 1.00 93.88 120 GLN A CA 1
ATOM 969 C C . GLN A 1 120 ? 12.010 8.095 -24.064 1.00 93.88 120 GLN A C 1
ATOM 971 O O . GLN A 1 120 ? 13.051 7.979 -23.421 1.00 93.88 120 GLN A O 1
ATOM 976 N N . SER A 1 121 ? 11.286 9.206 -24.037 1.00 92.31 121 SER A N 1
ATOM 977 C CA . SER A 1 121 ? 11.593 10.323 -23.153 1.00 92.31 121 SER A CA 1
ATOM 978 C C . SER A 1 121 ? 10.586 10.401 -22.013 1.00 92.31 121 SER A C 1
ATOM 980 O O . SER A 1 121 ? 9.605 9.657 -21.967 1.00 92.31 121 SER A O 1
ATOM 982 N N . ASP A 1 122 ? 10.798 11.355 -21.109 1.00 91.44 122 ASP A N 1
ATOM 983 C CA . ASP A 1 122 ? 9.905 11.591 -19.970 1.00 91.44 122 ASP A CA 1
ATOM 984 C C . ASP A 1 122 ? 8.494 12.040 -20.380 1.00 91.44 122 ASP A C 1
ATOM 986 O O . ASP A 1 122 ? 7.623 12.166 -19.529 1.00 91.44 122 ASP A O 1
ATOM 990 N N . SER A 1 123 ? 8.227 12.234 -21.677 1.00 92.62 123 SER A N 1
ATOM 991 C CA . SER A 1 123 ? 6.890 12.538 -22.197 1.00 92.62 123 SER A CA 1
ATOM 992 C C . SER A 1 123 ? 5.852 11.453 -21.898 1.00 92.62 123 SER A C 1
ATOM 994 O O . SER A 1 123 ? 4.658 11.743 -21.913 1.00 92.62 123 SER A O 1
ATOM 996 N N . ILE A 1 124 ? 6.287 10.219 -21.624 1.00 91.69 124 ILE A N 1
ATOM 997 C CA . ILE A 1 124 ? 5.394 9.118 -21.242 1.00 91.69 124 ILE A CA 1
ATOM 998 C C . ILE A 1 124 ? 5.041 9.120 -19.755 1.00 91.69 124 ILE A C 1
ATOM 1000 O O . ILE A 1 124 ? 4.136 8.395 -19.342 1.00 91.69 124 ILE A O 1
ATOM 1004 N N . ILE A 1 125 ? 5.789 9.870 -18.942 1.00 93.50 125 ILE A N 1
ATOM 1005 C CA . ILE A 1 125 ? 5.567 9.933 -17.503 1.00 93.50 125 ILE A CA 1
ATOM 1006 C C . ILE A 1 125 ? 4.330 10.812 -17.271 1.00 93.50 125 ILE A C 1
ATOM 1008 O O . ILE A 1 125 ? 4.290 11.946 -17.760 1.00 93.50 125 ILE A O 1
ATOM 1012 N N . PRO A 1 126 ? 3.314 10.330 -16.531 1.00 94.12 126 PRO A N 1
ATOM 1013 C CA . PRO A 1 126 ? 2.186 11.165 -16.143 1.00 94.12 126 PRO A CA 1
ATOM 1014 C C . PRO A 1 126 ? 2.660 12.420 -15.403 1.00 94.12 126 PRO A C 1
ATOM 1016 O O . PRO A 1 126 ? 3.564 12.358 -14.577 1.00 94.12 126 PRO A O 1
ATOM 1019 N N . THR A 1 127 ? 2.032 13.562 -15.670 1.00 94.50 127 THR A N 1
ATOM 1020 C CA . THR A 1 127 ? 2.374 14.833 -15.005 1.00 94.50 127 THR A CA 1
ATOM 1021 C C . THR A 1 127 ? 1.533 15.106 -13.761 1.00 94.50 127 THR A C 1
ATOM 1023 O O . THR A 1 127 ? 1.864 15.990 -12.975 1.00 94.50 127 THR A O 1
ATOM 1026 N N . GLN A 1 128 ? 0.433 14.372 -13.592 1.00 96.38 128 GLN A N 1
ATOM 1027 C CA . GLN A 1 128 ? -0.461 14.491 -12.447 1.00 96.38 128 GLN A CA 1
ATOM 1028 C C . GLN A 1 128 ? -0.077 13.492 -11.357 1.00 96.38 128 GLN A C 1
ATOM 1030 O O . GLN A 1 128 ? 0.383 12.385 -11.647 1.00 96.38 128 GLN A O 1
ATOM 1035 N N . TYR A 1 129 ? -0.325 13.890 -10.114 1.00 95.31 129 TYR A N 1
ATOM 1036 C CA . TYR A 1 129 ? -0.159 13.058 -8.929 1.00 95.31 129 TYR A CA 1
ATOM 1037 C C . TYR A 1 129 ? -1.464 12.355 -8.562 1.00 95.31 129 TYR A C 1
ATOM 1039 O O . TYR A 1 129 ? -2.545 12.812 -8.939 1.00 95.31 129 TYR 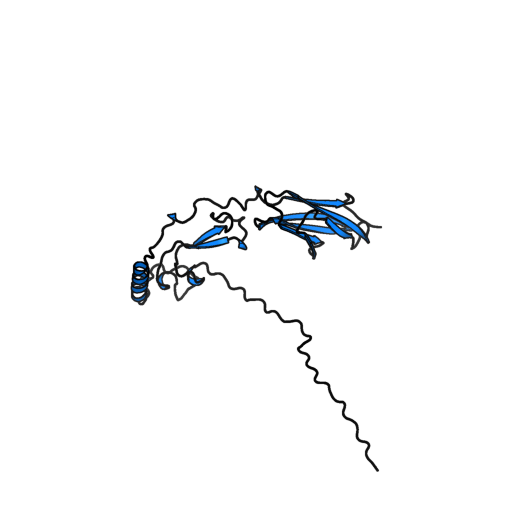A O 1
ATOM 1047 N N . ASP A 1 130 ? -1.325 11.239 -7.855 1.00 93.94 130 ASP A N 1
ATOM 1048 C CA . ASP A 1 130 ? -2.412 10.469 -7.262 1.00 93.94 130 ASP A CA 1
ATOM 1049 C C . ASP A 1 130 ? -3.376 11.377 -6.481 1.00 93.94 130 ASP A C 1
ATOM 1051 O O . ASP A 1 130 ? -2.968 12.182 -5.644 1.00 93.94 130 ASP A O 1
ATOM 1055 N N . ASP A 1 131 ? -4.660 11.257 -6.809 1.00 94.44 131 ASP A N 1
ATOM 1056 C CA . ASP A 1 131 ? -5.782 11.967 -6.199 1.00 94.44 131 ASP A CA 1
ATOM 1057 C C . ASP A 1 131 ? -6.829 11.014 -5.602 1.00 94.44 131 ASP A C 1
ATOM 1059 O O . ASP A 1 131 ? -7.910 11.459 -5.216 1.00 94.44 131 ASP A O 1
ATOM 1063 N N . VAL A 1 132 ? -6.531 9.713 -5.537 1.00 94.75 132 VAL A N 1
ATOM 1064 C CA . VAL A 1 132 ? -7.367 8.682 -4.905 1.00 94.75 132 VAL A CA 1
ATOM 1065 C C . VAL A 1 132 ? -6.925 8.457 -3.463 1.00 94.75 132 VAL A C 1
ATOM 1067 O O . VAL A 1 132 ? -7.775 8.401 -2.572 1.00 94.75 132 VAL A O 1
ATOM 1070 N N . HIS A 1 133 ? -5.614 8.390 -3.230 1.00 95.31 133 HIS A N 1
ATOM 1071 C CA . HIS A 1 133 ? -5.042 8.222 -1.896 1.00 95.31 133 HIS A CA 1
ATOM 1072 C C . HIS A 1 133 ? -4.588 9.570 -1.359 1.00 95.31 133 HIS A C 1
ATOM 1074 O O . HIS A 1 133 ? -3.423 9.948 -1.448 1.00 95.31 133 HIS A O 1
ATOM 1080 N N . ILE A 1 134 ? -5.542 10.325 -0.826 1.00 94.62 134 ILE A N 1
ATOM 1081 C CA . ILE A 1 134 ? -5.291 11.620 -0.196 1.00 94.62 134 ILE A CA 1
ATOM 1082 C C . ILE A 1 134 ? -5.945 11.653 1.187 1.00 94.62 134 ILE A C 1
ATOM 1084 O O . ILE A 1 134 ? -6.987 11.013 1.371 1.00 94.62 134 ILE A O 1
ATOM 1088 N N . PRO A 1 135 ? -5.386 12.399 2.160 1.00 94.00 135 PRO A N 1
ATOM 1089 C CA . PRO A 1 135 ? -5.916 12.451 3.523 1.00 94.00 135 PRO A CA 1
ATOM 1090 C C . PRO A 1 135 ? -7.407 12.793 3.601 1.00 94.00 135 PRO A C 1
ATOM 1092 O O . PRO A 1 135 ? -8.1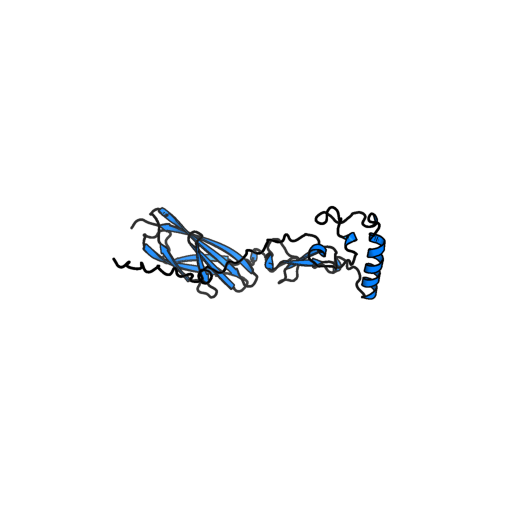16 12.328 4.491 1.00 94.00 135 PRO A O 1
ATOM 1095 N N . GLU A 1 136 ? -7.911 13.587 2.657 1.00 94.81 136 GLU A N 1
ATOM 1096 C CA . GLU A 1 136 ? -9.319 13.962 2.562 1.00 94.81 136 GLU A CA 1
ATOM 1097 C C . GLU A 1 136 ? -10.247 12.770 2.303 1.00 94.81 136 GLU A C 1
ATOM 1099 O O . GLU A 1 136 ? -11.426 12.835 2.657 1.00 94.81 136 GLU A O 1
ATOM 1104 N N . TYR A 1 137 ? -9.749 11.711 1.657 1.00 95.94 137 TYR A N 1
ATOM 1105 C CA . TYR A 1 137 ? -10.526 10.528 1.276 1.00 95.94 137 TYR A CA 1
ATOM 1106 C C . TYR A 1 137 ? -10.333 9.354 2.227 1.00 95.94 137 TYR A C 1
ATOM 1108 O O . TYR A 1 137 ? -11.022 8.344 2.082 1.00 95.94 137 TYR A O 1
ATOM 1116 N N . PHE A 1 138 ? -9.460 9.498 3.223 1.00 96.38 138 PHE A N 1
ATOM 1117 C CA . PHE A 1 138 ? -9.290 8.487 4.250 1.00 96.38 138 PHE A CA 1
ATOM 1118 C C . PHE A 1 138 ? -10.603 8.283 5.022 1.00 96.38 138 PHE A C 1
ATOM 1120 O O . PHE A 1 138 ? -11.258 9.271 5.384 1.00 96.38 138 PHE A O 1
ATOM 1127 N N . PRO A 1 139 ? -11.009 7.023 5.267 1.00 97.00 139 PRO A N 1
ATOM 1128 C CA . PRO A 1 139 ? -12.186 6.722 6.064 1.00 97.00 139 PRO A CA 1
ATOM 1129 C C . PRO A 1 139 ? -12.104 7.393 7.429 1.00 97.00 139 PRO A C 1
ATOM 1131 O O . PRO A 1 139 ? -11.087 7.340 8.108 1.00 97.00 139 PRO A O 1
ATOM 1134 N N . LYS A 1 140 ? -13.194 8.003 7.866 1.00 96.94 140 LYS A N 1
ATOM 1135 C CA . LYS A 1 140 ? -13.325 8.560 9.209 1.00 96.94 140 LYS A CA 1
ATOM 1136 C C . LYS A 1 140 ? -14.272 7.680 9.992 1.00 96.94 140 LYS A C 1
ATOM 1138 O O . LYS A 1 140 ? -15.188 7.092 9.427 1.00 96.94 140 LYS A O 1
ATOM 1143 N N . GLY A 1 141 ? -14.074 7.584 11.294 1.00 95.62 141 GLY A N 1
ATOM 1144 C CA . GLY A 1 141 ? -14.989 6.820 12.117 1.00 95.62 141 GLY A CA 1
ATOM 1145 C C . GLY A 1 141 ? -14.847 7.111 13.593 1.00 95.62 141 GLY A C 1
ATOM 1146 O O . GLY A 1 141 ? -13.923 7.794 14.030 1.00 95.62 141 GLY A O 1
ATOM 1147 N N . GLU A 1 142 ? -15.784 6.568 14.352 1.00 97.31 142 GLU A N 1
ATOM 1148 C CA . GLU A 1 142 ? -15.805 6.643 15.803 1.00 97.31 142 GLU A CA 1
ATOM 1149 C C . GLU A 1 142 ? -16.275 5.307 16.380 1.00 97.31 142 GLU A C 1
ATOM 1151 O O . GLU A 1 142 ? -17.192 4.671 15.852 1.00 97.31 142 GLU A O 1
ATOM 1156 N N . ILE A 1 143 ? -15.649 4.886 17.480 1.00 97.50 143 ILE A N 1
ATOM 1157 C CA . ILE A 1 143 ? -16.093 3.731 18.261 1.00 97.50 143 ILE A CA 1
ATOM 1158 C C . ILE A 1 143 ? -17.087 4.218 19.320 1.00 97.50 143 ILE A C 1
ATOM 1160 O O . ILE A 1 143 ? -16.746 4.977 20.231 1.00 97.50 143 ILE A O 1
ATOM 1164 N N . ILE A 1 144 ? -18.315 3.729 19.212 1.00 96.94 144 ILE A N 1
ATOM 1165 C CA . ILE A 1 144 ? -19.454 4.054 20.063 1.00 96.94 144 ILE A CA 1
ATOM 1166 C C . ILE A 1 144 ? -19.685 2.883 21.021 1.00 96.94 144 ILE A C 1
ATOM 1168 O O . ILE A 1 144 ? -19.757 1.735 20.592 1.00 96.94 144 ILE A O 1
ATOM 1172 N N . ILE A 1 145 ? -19.825 3.160 22.319 1.00 96.25 145 ILE A N 1
ATOM 1173 C CA . ILE A 1 145 ? -20.011 2.126 23.347 1.00 96.25 145 ILE A CA 1
ATOM 1174 C C . ILE A 1 145 ? -21.415 2.198 23.937 1.00 96.25 145 ILE A C 1
ATOM 1176 O O . ILE A 1 145 ? -21.894 3.270 24.299 1.00 96.25 145 ILE A O 1
ATOM 1180 N N . ASN A 1 146 ? -22.065 1.046 24.077 1.00 93.44 146 ASN A N 1
ATOM 1181 C CA . ASN A 1 146 ? -23.374 0.923 24.695 1.00 93.44 146 ASN A CA 1
ATOM 1182 C C . ASN A 1 146 ? -23.319 -0.005 25.931 1.00 93.44 146 ASN A C 1
ATOM 1184 O O . ASN A 1 146 ? -22.980 -1.186 25.782 1.00 93.44 146 ASN A O 1
ATOM 1188 N N . PRO A 1 147 ? -23.677 0.487 27.137 1.00 93.25 147 PRO A N 1
ATOM 1189 C CA . PRO A 1 147 ? -24.132 1.851 27.449 1.00 93.25 147 PRO A CA 1
ATOM 1190 C C . PRO A 1 147 ? -23.006 2.895 27.385 1.00 93.25 147 PRO A C 1
ATOM 1192 O O . PRO A 1 147 ? -21.847 2.570 27.616 1.00 93.25 147 PRO A O 1
ATOM 1195 N N . GLN A 1 148 ? -23.355 4.156 27.102 1.00 92.69 148 GLN A N 1
ATOM 1196 C CA . GLN A 1 148 ? -22.411 5.279 26.961 1.00 92.69 148 GLN A CA 1
ATOM 1197 C C . GLN A 1 148 ? -21.750 5.634 28.300 1.00 92.69 148 GLN A C 1
ATOM 1199 O O . GLN A 1 148 ? -22.225 6.497 29.041 1.00 92.69 148 GLN A O 1
ATOM 1204 N N . ARG A 1 149 ? -20.669 4.928 28.633 1.00 91.88 149 ARG A N 1
ATOM 1205 C CA . ARG A 1 149 ? -19.852 5.109 29.840 1.00 91.88 149 ARG A CA 1
ATOM 1206 C C . ARG A 1 149 ? -18.383 4.878 29.495 1.00 91.88 149 ARG A C 1
ATOM 1208 O O . ARG A 1 149 ? -18.068 4.280 28.468 1.00 91.88 149 ARG A O 1
ATOM 1215 N N . ASN A 1 150 ? -17.495 5.348 30.366 1.00 90.50 150 ASN A N 1
ATO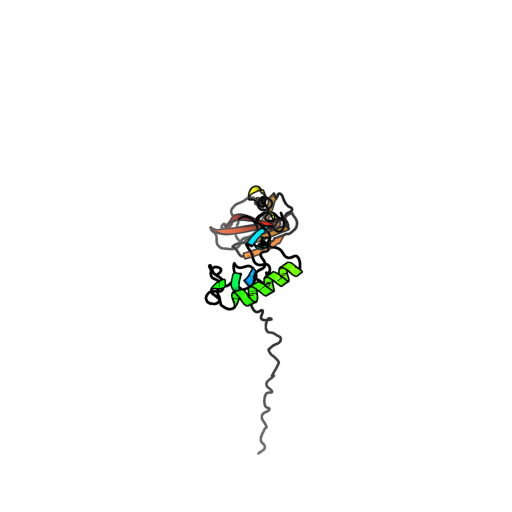M 1216 C CA . ASN A 1 150 ? -16.050 5.158 30.219 1.00 90.50 150 ASN A CA 1
ATOM 1217 C C . ASN A 1 150 ? -15.497 4.104 31.189 1.00 90.50 150 ASN A C 1
ATOM 1219 O O . ASN A 1 150 ? -14.317 3.773 31.109 1.00 90.50 150 ASN A O 1
ATOM 1223 N N . ASP A 1 151 ? -16.325 3.593 32.099 1.00 94.00 151 ASP A N 1
ATOM 1224 C CA . ASP A 1 151 ? -15.965 2.642 33.142 1.00 94.00 151 ASP A CA 1
ATOM 1225 C C . ASP A 1 151 ? -17.039 1.559 33.309 1.00 94.00 151 ASP A C 1
ATOM 1227 O O . ASP A 1 151 ? -18.241 1.839 33.226 1.00 94.00 151 ASP A O 1
ATOM 1231 N N . PHE A 1 152 ? -16.596 0.317 33.515 1.00 95.06 152 PHE A N 1
ATOM 1232 C CA . PHE A 1 152 ? -17.469 -0.852 33.585 1.00 95.06 152 PHE A CA 1
ATOM 1233 C C . PHE A 1 152 ? -17.000 -1.873 34.632 1.00 95.06 152 PHE A C 1
ATOM 1235 O O . PHE A 1 152 ? -15.802 -2.165 34.676 1.00 95.06 152 PHE A O 1
ATOM 1242 N N . PRO A 1 153 ? -17.916 -2.468 35.424 1.00 94.00 153 PRO A N 1
ATOM 1243 C CA . PRO A 1 153 ? -17.566 -3.502 36.395 1.00 94.00 153 PRO A CA 1
ATOM 1244 C C . PRO A 1 153 ? -16.987 -4.757 35.743 1.00 94.00 153 PRO A C 1
ATOM 1246 O O . PRO A 1 153 ? -17.305 -5.097 34.598 1.00 94.00 153 PRO A O 1
ATOM 1249 N N . ILE A 1 154 ? -16.170 -5.486 36.495 1.00 94.62 154 ILE A N 1
ATOM 1250 C CA . ILE A 1 154 ? -15.551 -6.730 36.028 1.00 94.62 154 ILE A CA 1
ATOM 1251 C C . ILE A 1 154 ? -16.632 -7.767 35.711 1.00 94.62 154 ILE A C 1
ATOM 1253 O O . ILE A 1 154 ? -17.578 -7.968 36.471 1.00 94.62 154 ILE A O 1
ATOM 1257 N N . GLY A 1 155 ? -16.475 -8.465 34.586 1.00 91.94 155 GLY A N 1
ATOM 1258 C CA . GLY A 1 155 ? -17.409 -9.494 34.128 1.00 91.94 155 GLY A CA 1
ATOM 1259 C C . GLY A 1 155 ? -18.640 -8.944 33.409 1.00 91.94 155 GLY A C 1
ATOM 1260 O O . GLY A 1 155 ? -19.503 -9.723 33.006 1.00 91.94 155 GLY A O 1
ATOM 1261 N N . THR A 1 156 ? -18.738 -7.624 33.218 1.00 94.12 156 THR A N 1
ATOM 1262 C CA . THR A 1 156 ? -19.760 -7.055 32.337 1.00 94.12 156 THR A CA 1
ATOM 1263 C C . THR A 1 156 ? -19.428 -7.319 30.871 1.00 94.12 156 THR A C 1
ATOM 1265 O O . THR A 1 156 ? -18.268 -7.355 30.467 1.00 94.12 156 THR A O 1
ATOM 1268 N N . ARG A 1 157 ? -20.472 -7.500 30.061 1.00 94.88 157 ARG A N 1
ATOM 1269 C CA . ARG A 1 157 ? -20.377 -7.585 28.604 1.00 94.88 157 ARG A CA 1
ATOM 1270 C C . ARG A 1 157 ? -21.068 -6.370 28.016 1.00 94.88 157 ARG A C 1
ATOM 1272 O O . ARG A 1 157 ? -22.255 -6.159 28.262 1.00 94.88 157 ARG A O 1
ATOM 1279 N N . ILE A 1 158 ? -20.323 -5.581 27.259 1.00 95.25 158 ILE A N 1
ATOM 1280 C CA . ILE A 1 158 ? -20.819 -4.373 26.597 1.00 95.25 158 ILE A CA 1
ATOM 1281 C C . ILE A 1 158 ? -20.891 -4.603 25.091 1.00 95.25 158 ILE A C 1
ATOM 1283 O O . ILE A 1 158 ? -20.282 -5.534 24.563 1.00 95.25 158 ILE A O 1
ATOM 1287 N N . THR A 1 159 ? -21.641 -3.754 24.394 1.00 96.50 159 THR A N 1
ATOM 1288 C CA . THR A 1 159 ? -21.655 -3.737 22.926 1.00 96.50 159 THR A CA 1
ATOM 1289 C C . THR A 1 159 ? -20.940 -2.485 22.449 1.00 96.50 159 THR A C 1
ATOM 1291 O O . THR A 1 159 ? -21.269 -1.383 22.889 1.00 96.50 159 THR A O 1
ATOM 1294 N N . ALA A 1 160 ? -19.967 -2.650 21.564 1.00 97.06 160 ALA A N 1
ATOM 1295 C CA . ALA A 1 160 ? -19.324 -1.559 20.854 1.00 97.06 160 ALA A CA 1
ATOM 1296 C C . ALA A 1 160 ? -19.739 -1.596 19.380 1.00 97.06 160 ALA A C 1
ATOM 1298 O O . ALA A 1 160 ? -20.011 -2.659 18.823 1.00 97.06 160 ALA A O 1
ATOM 1299 N N . ALA A 1 161 ? -19.803 -0.426 18.760 1.00 97.38 161 ALA A N 1
ATOM 1300 C CA . ALA A 1 161 ? -20.111 -0.260 17.351 1.00 97.38 161 ALA A CA 1
ATOM 1301 C C . ALA A 1 161 ? -19.100 0.694 16.722 1.00 97.38 161 ALA A C 1
ATOM 1303 O O . ALA A 1 161 ? -18.736 1.695 17.340 1.00 97.38 161 ALA A O 1
ATOM 1304 N N . VAL A 1 162 ? -18.675 0.422 15.492 1.00 97.94 162 VAL A N 1
ATOM 1305 C CA . VAL A 1 162 ? -17.910 1.393 14.704 1.00 97.94 162 VAL A CA 1
ATOM 1306 C C . VAL A 1 162 ? -18.856 2.119 13.761 1.00 97.94 162 VAL A C 1
ATOM 1308 O O . VAL A 1 162 ? -19.480 1.493 12.905 1.00 97.94 162 VAL A O 1
ATOM 1311 N N . ASN A 1 163 ? -18.957 3.439 13.900 1.00 96.81 163 ASN A N 1
ATOM 1312 C CA . ASN A 1 163 ? -19.583 4.279 12.887 1.00 96.81 163 ASN A CA 1
ATOM 1313 C C . ASN A 1 163 ? -18.506 4.752 11.908 1.00 96.81 163 ASN A C 1
ATOM 1315 O O . ASN A 1 163 ? -17.454 5.209 12.350 1.00 96.81 163 ASN A O 1
ATOM 1319 N N . VAL A 1 164 ? -18.752 4.630 10.603 1.00 97.25 164 VAL A N 1
ATOM 1320 C CA . VAL A 1 164 ? -17.767 4.932 9.558 1.00 97.25 164 VAL A CA 1
ATOM 1321 C C . VAL A 1 164 ? -18.374 5.860 8.511 1.00 97.25 164 VAL A C 1
ATOM 1323 O O . VAL A 1 164 ? -19.435 5.581 7.959 1.00 97.25 164 VAL A O 1
ATOM 1326 N N . GLU A 1 165 ? -17.645 6.920 8.189 1.00 95.75 165 GLU A N 1
ATOM 1327 C CA . GLU A 1 165 ? -17.892 7.841 7.088 1.00 95.75 165 GLU A CA 1
ATOM 1328 C C . GLU A 1 165 ? -16.706 7.783 6.123 1.00 95.75 165 GLU A C 1
ATOM 1330 O O . GLU A 1 165 ? -15.589 8.164 6.463 1.00 95.75 165 GLU A O 1
ATOM 1335 N N . ALA A 1 166 ? -16.928 7.310 4.901 1.00 96.06 166 ALA A N 1
ATOM 1336 C CA . ALA A 1 166 ? -15.878 7.188 3.897 1.00 96.06 166 ALA A CA 1
ATOM 1337 C C . ALA A 1 166 ? -16.382 7.662 2.533 1.00 96.06 166 ALA A C 1
ATOM 1339 O O . ALA A 1 166 ? -17.570 7.552 2.221 1.00 96.06 166 ALA A O 1
ATOM 1340 N N . ARG A 1 167 ? -15.470 8.191 1.708 1.00 95.44 167 ARG A N 1
ATOM 1341 C CA . ARG A 1 167 ? -15.787 8.551 0.319 1.00 95.44 167 ARG A CA 1
ATOM 1342 C C . ARG A 1 167 ? -15.981 7.308 -0.547 1.00 95.44 167 ARG A C 1
ATOM 1344 O O . ARG A 1 167 ? -16.861 7.290 -1.406 1.00 95.44 167 ARG A O 1
ATOM 1351 N N . PHE A 1 168 ? -15.140 6.301 -0.339 1.00 95.50 168 PHE A N 1
ATOM 1352 C CA . PHE A 1 168 ? -15.228 5.010 -1.007 1.00 95.50 168 PHE A CA 1
ATOM 1353 C C . PHE A 1 168 ? -15.960 4.004 -0.118 1.00 95.50 168 PHE A C 1
ATOM 1355 O O . PHE A 1 168 ? -16.055 4.175 1.097 1.00 95.50 168 PHE A O 1
ATOM 1362 N N . GLN A 1 169 ? -16.501 2.951 -0.730 1.00 96.00 169 GLN A N 1
ATOM 1363 C C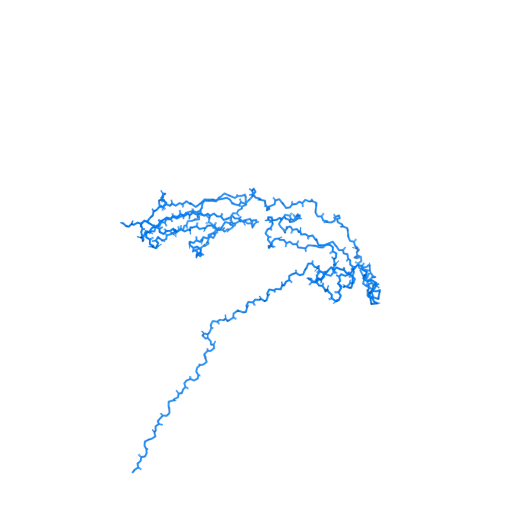A . GLN A 1 169 ? -17.169 1.886 0.011 1.00 96.00 169 GLN A CA 1
ATOM 1364 C C . GLN A 1 169 ? -16.192 1.242 1.002 1.00 96.00 169 GLN A C 1
ATOM 1366 O O . GLN A 1 169 ? -15.086 0.863 0.621 1.00 96.00 169 GLN A O 1
ATOM 1371 N N . VAL A 1 170 ? -16.620 1.090 2.256 1.00 97.19 170 VAL A N 1
ATOM 1372 C CA . VAL A 1 170 ? -15.856 0.371 3.282 1.00 97.19 170 VAL A CA 1
ATOM 1373 C C . VAL A 1 170 ? -15.759 -1.099 2.881 1.00 97.19 170 VAL A C 1
ATOM 1375 O O . VAL A 1 170 ? -16.773 -1.742 2.609 1.00 97.19 170 VAL A O 1
ATOM 1378 N N . GLU A 1 171 ? -14.537 -1.615 2.820 1.00 96.31 171 GLU A N 1
ATOM 1379 C CA . GLU A 1 171 ? -14.250 -3.010 2.488 1.00 96.31 171 GLU A CA 1
ATOM 1380 C C . GLU A 1 171 ? -14.241 -3.874 3.752 1.00 96.31 171 GLU A C 1
ATOM 1382 O O . GLU A 1 171 ? -14.758 -4.995 3.749 1.00 96.31 171 GLU A O 1
ATOM 1387 N N . GLN A 1 172 ? -13.641 -3.356 4.828 1.00 96.69 172 GLN A N 1
ATOM 1388 C CA . GLN A 1 172 ? -13.368 -4.125 6.034 1.00 96.69 172 GLN A CA 1
ATOM 1389 C C . GLN A 1 172 ? -13.110 -3.216 7.241 1.00 96.69 172 GLN A C 1
ATOM 1391 O O . GLN A 1 172 ? -12.486 -2.165 7.118 1.00 96.69 172 GLN A O 1
ATOM 1396 N N . VAL A 1 173 ? -13.562 -3.643 8.418 1.00 98.12 173 VAL A N 1
ATOM 1397 C CA . VAL A 1 173 ? -13.219 -3.055 9.715 1.00 98.12 173 VAL A CA 1
ATOM 1398 C C . VAL A 1 173 ? -12.658 -4.159 10.603 1.00 98.12 173 VAL A C 1
ATOM 1400 O O . VAL A 1 173 ? -13.386 -5.084 10.971 1.00 98.12 173 VAL A O 1
ATOM 1403 N N . ASP A 1 174 ? -11.379 -4.059 10.945 1.00 98.00 174 ASP A N 1
ATOM 1404 C CA . ASP A 1 174 ? -10.693 -4.996 11.833 1.00 98.00 174 ASP A CA 1
ATOM 1405 C C . ASP A 1 174 ? -10.630 -4.434 13.245 1.00 98.00 174 ASP A C 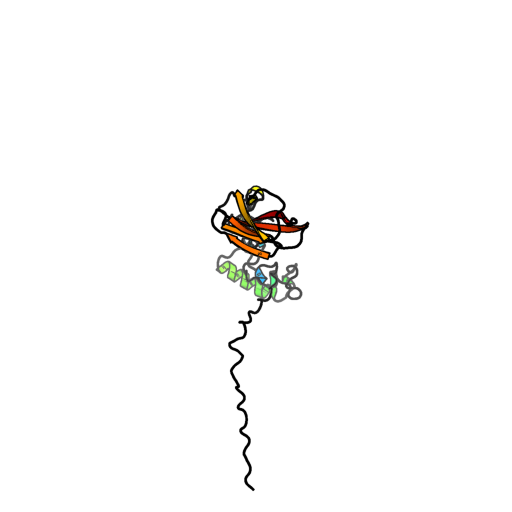1
ATOM 1407 O O . ASP A 1 174 ? -10.249 -3.284 13.455 1.00 98.00 174 ASP A O 1
ATOM 1411 N N . ILE A 1 175 ? -11.006 -5.254 14.219 1.00 98.06 175 ILE A N 1
ATOM 1412 C CA . ILE A 1 175 ? -11.130 -4.859 15.617 1.00 98.06 175 ILE A CA 1
ATOM 1413 C C . ILE A 1 175 ? -10.043 -5.531 16.441 1.00 98.06 175 ILE A C 1
ATOM 1415 O O . ILE A 1 175 ? -9.855 -6.748 16.378 1.00 98.06 175 ILE A O 1
ATOM 1419 N N . PHE A 1 176 ? -9.393 -4.734 17.282 1.00 97.50 176 PHE A N 1
ATOM 1420 C CA . PHE A 1 176 ? -8.399 -5.175 18.245 1.00 97.50 176 PHE A CA 1
ATOM 1421 C C . PHE A 1 176 ? -8.795 -4.715 19.647 1.00 97.50 176 PHE A C 1
ATOM 1423 O O . PHE A 1 176 ? -9.214 -3.575 19.844 1.00 97.50 176 PHE A O 1
ATOM 1430 N N . ILE A 1 177 ? -8.646 -5.594 20.634 1.00 96.44 177 ILE A N 1
ATOM 1431 C CA . ILE A 1 177 ? -8.889 -5.307 22.050 1.00 96.44 177 ILE A CA 1
ATOM 1432 C C . ILE A 1 177 ? -7.584 -5.594 22.789 1.00 96.44 177 ILE A C 1
ATOM 1434 O O . ILE A 1 177 ? -7.082 -6.709 22.742 1.00 96.44 177 ILE A O 1
ATOM 1438 N N . ASN A 1 178 ? -6.999 -4.591 23.444 1.00 94.00 178 ASN A N 1
ATOM 1439 C CA . ASN A 1 178 ? -5.676 -4.679 24.081 1.00 94.00 178 ASN A CA 1
ATOM 1440 C C . ASN A 1 178 ? -4.585 -5.209 23.134 1.00 94.00 178 ASN A C 1
ATOM 1442 O O . ASN A 1 178 ? -3.734 -6.002 23.533 1.00 94.00 178 ASN A O 1
ATOM 1446 N N . SER A 1 179 ? -4.633 -4.767 21.874 1.00 92.12 179 SER A N 1
ATOM 1447 C CA . SER A 1 179 ? -3.758 -5.219 20.782 1.00 92.12 179 SER A CA 1
ATOM 1448 C C . SER A 1 179 ? -3.957 -6.678 20.343 1.00 92.12 179 SER A C 1
ATOM 1450 O O . SER A 1 179 ? -3.237 -7.145 19.463 1.00 92.12 179 SER A O 1
ATOM 1452 N N . GLU A 1 180 ? -4.934 -7.397 20.899 1.00 94.56 180 GLU A N 1
ATOM 1453 C CA . GLU A 1 180 ? -5.332 -8.729 20.442 1.00 94.56 180 GLU A CA 1
ATOM 1454 C C . GLU A 1 180 ? -6.428 -8.616 19.380 1.00 94.56 180 GLU A C 1
ATOM 1456 O O . GLU A 1 180 ? -7.413 -7.900 19.560 1.00 94.56 180 GLU A O 1
ATOM 1461 N N . TYR A 1 181 ? -6.263 -9.320 18.262 1.00 95.56 181 TYR A N 1
ATOM 1462 C CA . TYR A 1 181 ? -7.256 -9.338 17.192 1.00 95.56 181 TYR A CA 1
ATOM 1463 C C . TYR A 1 181 ? -8.550 -10.016 17.665 1.00 95.56 181 TYR A C 1
ATOM 1465 O O . TYR A 1 181 ? -8.550 -11.191 18.029 1.00 95.56 181 TYR A O 1
ATOM 1473 N N . SER A 1 182 ? -9.659 -9.276 17.634 1.00 95.00 182 SER A N 1
ATOM 1474 C CA . SER A 1 182 ? -10.975 -9.743 18.080 1.00 95.00 182 SER A CA 1
ATOM 1475 C C . SER A 1 182 ? -11.836 -10.242 16.918 1.00 95.00 182 SER A C 1
ATOM 1477 O O . SER A 1 182 ? -12.553 -11.234 17.055 1.00 95.00 182 SER A O 1
ATOM 1479 N N . GLY A 1 183 ? -11.761 -9.587 15.757 1.00 94.69 183 GLY A N 1
ATOM 1480 C CA . GLY A 1 183 ? -12.540 -9.978 14.588 1.00 94.69 183 GLY A CA 1
ATOM 1481 C C . GLY A 1 183 ? -12.512 -8.954 13.461 1.00 94.69 183 GLY A C 1
ATOM 1482 O O . GLY A 1 183 ? -11.942 -7.875 13.596 1.00 94.69 183 GLY A O 1
ATOM 1483 N N . SER A 1 184 ? -13.161 -9.312 12.356 1.00 96.69 184 SER A N 1
ATOM 1484 C CA . SER A 1 184 ? -13.246 -8.496 11.148 1.00 96.69 184 SER A CA 1
ATOM 1485 C C . SER A 1 184 ? -14.672 -8.451 10.620 1.00 96.69 184 SER A C 1
ATOM 1487 O O . SER A 1 184 ? -15.353 -9.480 10.555 1.00 96.69 184 SER A O 1
ATOM 1489 N N . TYR A 1 185 ? -15.108 -7.261 10.212 1.00 97.06 185 TYR A N 1
ATOM 1490 C CA . TYR A 1 185 ? -16.456 -6.997 9.729 1.00 97.06 185 TYR A CA 1
ATOM 1491 C C . TYR A 1 185 ? -16.405 -6.353 8.345 1.00 97.06 185 TYR A C 1
ATOM 1493 O O . TYR A 1 185 ? -15.780 -5.317 8.156 1.00 97.06 185 TYR A O 1
ATOM 1501 N N . LYS A 1 186 ? -17.090 -6.952 7.369 1.00 96.06 186 LYS A N 1
ATOM 1502 C CA . LYS A 1 186 ? -17.111 -6.473 5.970 1.00 96.06 186 LYS A CA 1
ATOM 1503 C C . LYS A 1 186 ? -18.402 -5.758 5.578 1.00 96.06 186 LYS A C 1
ATOM 1505 O O . LYS A 1 186 ? -18.499 -5.200 4.493 1.00 96.06 186 LYS A O 1
ATOM 1510 N N . ILE A 1 187 ? -19.429 -5.843 6.424 1.00 94.38 187 ILE A N 1
ATOM 1511 C CA . ILE A 1 187 ? -20.769 -5.317 6.150 1.00 94.38 187 ILE A CA 1
ATOM 1512 C C . ILE A 1 187 ? -21.293 -4.661 7.427 1.00 94.38 187 ILE A C 1
ATOM 1514 O O . ILE A 1 187 ? -21.197 -5.252 8.501 1.00 94.38 187 ILE A O 1
ATOM 1518 N N . ALA A 1 188 ? -21.836 -3.450 7.297 1.00 93.69 188 ALA A N 1
ATOM 1519 C CA . ALA A 1 188 ? -22.466 -2.725 8.394 1.00 93.69 188 ALA A CA 1
ATOM 1520 C C . ALA A 1 188 ? -23.807 -3.376 8.815 1.00 93.69 188 ALA A C 1
ATOM 1522 O O . ALA A 1 188 ? -24.505 -3.933 7.962 1.00 93.69 188 ALA A O 1
ATOM 1523 N N . PRO A 1 189 ? -24.224 -3.259 10.089 1.00 95.50 189 PRO A N 1
ATOM 1524 C CA . PRO A 1 189 ? -23.563 -2.526 11.172 1.00 95.50 189 PRO A CA 1
ATOM 1525 C C . PRO A 1 189 ? -22.328 -3.258 11.726 1.00 95.50 189 PRO A C 1
ATOM 1527 O O . PRO A 1 189 ? -22.320 -4.479 11.864 1.00 95.50 189 PRO A O 1
ATOM 1530 N N . TYR A 1 190 ? -21.280 -2.497 12.052 1.00 96.75 190 TYR A N 1
ATOM 1531 C CA . TYR A 1 190 ? -20.018 -3.017 12.590 1.00 96.75 190 TYR A CA 1
ATOM 1532 C C . TYR A 1 190 ? -20.088 -3.119 14.117 1.00 96.75 190 TYR A C 1
ATOM 1534 O O . TYR A 1 190 ? -19.453 -2.347 14.835 1.00 96.75 190 TYR A O 1
ATOM 1542 N N . GLU A 1 191 ? -20.923 -4.031 14.609 1.00 96.50 191 GLU A N 1
ATOM 1543 C CA . GLU A 1 191 ? -21.191 -4.221 16.037 1.00 96.50 191 GLU A CA 1
ATOM 1544 C C . GLU A 1 191 ? -20.494 -5.461 16.589 1.00 96.50 191 GLU A C 1
ATOM 1546 O O . GLU A 1 191 ? -20.496 -6.524 15.966 1.00 96.50 191 GLU A O 1
ATOM 1551 N N . PHE A 1 192 ? -19.924 -5.335 17.786 1.00 96.31 192 PHE A N 1
ATOM 1552 C CA . PHE A 1 192 ? -19.191 -6.413 18.430 1.00 96.31 192 PHE A CA 1
ATOM 1553 C C . PHE A 1 192 ? -19.293 -6.367 19.959 1.00 96.31 192 PHE A C 1
ATOM 1555 O O . PHE A 1 192 ? -19.366 -5.291 20.562 1.00 96.31 192 PHE A O 1
ATOM 1562 N N . PRO A 1 193 ? -19.309 -7.538 20.616 1.00 96.00 193 PRO A N 1
ATOM 1563 C CA . PRO A 1 193 ? -19.274 -7.608 22.065 1.00 96.00 193 PRO A CA 1
ATOM 1564 C C . PRO A 1 193 ? -17.859 -7.351 22.593 1.00 96.00 193 PRO A C 1
ATOM 1566 O O . PRO A 1 193 ? -16.878 -7.800 22.002 1.00 96.00 193 PRO A O 1
ATOM 1569 N N . VAL A 1 194 ? -17.764 -6.702 23.751 1.00 95.75 194 VAL A N 1
ATOM 1570 C CA . VAL A 1 194 ? -16.517 -6.576 24.515 1.00 95.75 194 VAL A CA 1
ATOM 1571 C C . VAL A 1 194 ? -16.768 -7.111 25.918 1.00 95.75 194 VAL A C 1
ATOM 1573 O O . VAL A 1 194 ? -17.658 -6.633 26.626 1.00 95.75 194 VAL A O 1
ATOM 1576 N N . ASP A 1 195 ? -15.998 -8.123 26.306 1.00 94.38 195 ASP A N 1
ATOM 1577 C CA . ASP A 1 195 ? -16.031 -8.684 27.653 1.00 94.38 195 ASP A CA 1
ATOM 1578 C C . ASP A 1 195 ? -15.037 -7.919 28.541 1.00 94.38 195 ASP A C 1
ATOM 1580 O O . ASP A 1 195 ? -13.848 -7.816 28.231 1.00 94.38 195 ASP A O 1
ATOM 1584 N N . ILE A 1 196 ? -15.527 -7.353 29.645 1.00 94.19 196 ILE A N 1
ATOM 1585 C CA . ILE A 1 196 ? -14.719 -6.561 30.573 1.00 94.19 196 ILE A CA 1
ATOM 1586 C C . ILE A 1 196 ? -14.005 -7.501 31.540 1.00 94.19 196 ILE A C 1
ATOM 1588 O O . ILE A 1 196 ? -14.598 -8.042 32.475 1.00 94.19 196 ILE A O 1
ATOM 1592 N N . ALA A 1 197 ? -12.708 -7.682 31.313 1.00 91.19 197 ALA A N 1
ATOM 1593 C CA . ALA A 1 197 ? -11.827 -8.494 32.138 1.00 91.19 197 ALA A CA 1
ATOM 1594 C C . ALA A 1 197 ? -10.585 -7.696 32.555 1.00 91.19 197 ALA A C 1
ATOM 1596 O O . ALA A 1 197 ? -10.143 -6.794 31.844 1.00 91.19 197 ALA A O 1
ATOM 1597 N N . GLY A 1 198 ? -10.013 -8.050 33.707 1.00 90.25 198 GLY A N 1
ATOM 1598 C CA . GLY A 1 198 ? -8.826 -7.400 34.256 1.00 90.25 198 GLY A CA 1
ATOM 1599 C C . GLY A 1 198 ? -9.003 -6.983 35.711 1.00 90.25 198 GLY A C 1
ATOM 1600 O O . GLY A 1 198 ? -9.918 -7.440 36.398 1.00 90.25 198 GLY A O 1
ATOM 1601 N N . SER A 1 199 ? -8.103 -6.120 36.170 1.00 91.12 199 SER A N 1
ATOM 1602 C CA . SER A 1 199 ? -8.118 -5.563 37.527 1.00 91.12 199 SER A CA 1
ATOM 1603 C C . SER A 1 199 ? -8.796 -4.190 37.558 1.00 91.12 199 SER A C 1
ATOM 1605 O O . SER A 1 199 ? -8.717 -3.465 36.565 1.00 91.12 199 SER A O 1
ATOM 1607 N N . PRO A 1 200 ? -9.401 -3.769 38.686 1.00 92.31 200 PRO A N 1
ATOM 1608 C CA . PRO A 1 200 ? -9.928 -2.413 38.816 1.00 92.31 200 PRO A CA 1
ATOM 1609 C C . PRO A 1 200 ? -8.861 -1.354 38.512 1.00 92.31 200 PRO A C 1
ATOM 1611 O O . PRO A 1 200 ? -7.711 -1.470 38.938 1.00 92.31 200 PRO A O 1
ATOM 1614 N N . GLY A 1 201 ? -9.238 -0.334 37.745 1.00 90.69 201 GLY A N 1
ATOM 1615 C CA . GLY A 1 201 ? -8.341 0.716 37.261 1.00 90.69 201 GLY A CA 1
ATOM 1616 C C . GLY A 1 201 ? -7.561 0.365 35.989 1.00 90.69 201 GLY A C 1
ATOM 1617 O O . GLY A 1 201 ? -6.926 1.253 35.423 1.00 90.69 201 GLY A O 1
ATOM 1618 N N . GLN A 1 202 ? -7.618 -0.881 35.506 1.00 94.25 202 GLN A N 1
ATOM 1619 C CA . GLN A 1 202 ? -7.001 -1.265 34.236 1.00 94.25 202 GLN A CA 1
ATOM 1620 C C . GLN A 1 202 ? -7.736 -0.620 33.054 1.00 94.25 202 GLN A C 1
ATOM 1622 O O . GLN A 1 202 ? -8.966 -0.558 33.025 1.00 94.25 202 GLN A O 1
ATOM 1627 N N . GLU A 1 203 ? -6.974 -0.156 32.065 1.00 95.62 203 GLU A N 1
ATOM 1628 C CA . GLU A 1 203 ? -7.508 0.358 30.806 1.00 95.62 203 GLU A CA 1
ATOM 1629 C C . GLU A 1 203 ? -7.649 -0.773 29.782 1.00 95.62 203 GLU A C 1
ATOM 1631 O O . GLU A 1 203 ? -6.759 -1.612 29.632 1.00 95.62 203 GLU A O 1
ATOM 1636 N N . ILE A 1 204 ? -8.784 -0.787 29.085 1.00 95.62 204 ILE A N 1
ATOM 1637 C CA . ILE A 1 204 ? -9.042 -1.631 27.924 1.00 95.62 204 ILE A CA 1
ATOM 1638 C C . ILE A 1 204 ? -9.022 -0.724 26.701 1.00 95.62 204 ILE A C 1
ATOM 1640 O O . ILE A 1 204 ? -9.826 0.207 26.588 1.00 95.62 204 ILE A O 1
ATOM 1644 N N . LYS A 1 205 ? -8.094 -0.999 25.789 1.00 96.81 205 LYS A N 1
ATOM 1645 C CA . LYS A 1 205 ? -7.928 -0.254 24.544 1.00 96.81 205 LYS A CA 1
ATOM 1646 C C . LYS A 1 205 ? -8.628 -0.993 23.411 1.00 96.81 205 LYS A C 1
ATOM 1648 O O . LYS A 1 205 ? -8.242 -2.110 23.082 1.00 96.81 205 LYS A O 1
ATOM 1653 N N . ILE A 1 206 ? -9.640 -0.371 22.821 1.00 97.69 206 ILE A N 1
ATOM 1654 C CA . ILE A 1 206 ? -10.332 -0.861 21.629 1.00 97.69 206 ILE A CA 1
ATOM 1655 C C . ILE A 1 206 ? -9.790 -0.072 20.441 1.00 97.69 206 ILE A C 1
ATOM 1657 O O . ILE A 1 206 ? -9.920 1.150 20.407 1.00 97.69 206 ILE A O 1
ATOM 1661 N N . THR A 1 207 ? -9.205 -0.761 19.473 1.00 98.12 207 THR A N 1
ATOM 1662 C CA . THR A 1 207 ? -8.700 -0.179 18.227 1.00 98.12 207 THR A CA 1
ATOM 1663 C C . THR A 1 207 ? -9.507 -0.742 17.063 1.00 98.12 207 THR A C 1
ATOM 1665 O O . THR A 1 207 ? -9.760 -1.945 17.012 1.00 98.12 207 THR A O 1
ATOM 1668 N N . ALA A 1 208 ? -9.908 0.114 16.127 1.00 98.00 208 ALA A N 1
ATOM 1669 C CA . ALA A 1 208 ? -10.525 -0.292 14.872 1.00 98.00 208 ALA A CA 1
ATOM 1670 C C . ALA A 1 208 ? -9.679 0.203 13.691 1.00 98.00 208 ALA A C 1
ATOM 1672 O O . ALA A 1 208 ? -9.428 1.403 13.564 1.00 98.00 208 ALA A O 1
ATOM 1673 N N . LEU A 1 209 ? -9.256 -0.723 12.830 1.00 98.00 209 LEU A N 1
ATOM 1674 C CA . LEU A 1 209 ? -8.624 -0.438 11.544 1.00 98.00 209 LEU A CA 1
ATOM 1675 C C . LEU A 1 209 ? -9.691 -0.502 10.456 1.00 98.00 209 LEU A C 1
ATOM 1677 O O . LEU A 1 209 ? -10.269 -1.556 10.200 1.00 98.00 209 LEU A O 1
ATOM 1681 N N . ILE A 1 210 ? -9.964 0.634 9.831 1.00 98.06 210 ILE A N 1
ATOM 1682 C CA . ILE A 1 210 ? -10.968 0.768 8.779 1.00 98.06 210 ILE A CA 1
ATOM 1683 C C . ILE A 1 210 ? -10.246 0.773 7.438 1.00 98.06 210 ILE A C 1
ATOM 1685 O O . ILE A 1 210 ? -9.343 1.585 7.243 1.00 98.06 210 ILE A O 1
ATOM 1689 N N . TYR A 1 211 ? -10.677 -0.083 6.517 1.00 96.75 211 TYR A N 1
ATOM 1690 C CA . TYR A 1 211 ? -10.181 -0.180 5.148 1.00 96.75 211 TYR A CA 1
ATOM 1691 C C . TYR A 1 211 ? -11.317 0.107 4.171 1.00 96.75 211 TYR A C 1
ATOM 1693 O O . TYR A 1 211 ? -12.408 -0.463 4.292 1.00 96.75 211 TYR A O 1
ATOM 1701 N N . ASP A 1 212 ? -11.073 0.967 3.188 1.00 96.31 212 ASP A N 1
ATOM 1702 C CA . ASP A 1 212 ? -11.981 1.138 2.057 1.00 96.31 212 ASP A CA 1
ATOM 1703 C C . ASP A 1 212 ? -11.528 0.349 0.823 1.00 96.31 212 ASP A C 1
ATOM 1705 O O . ASP A 1 212 ? -10.423 -0.185 0.749 1.00 96.31 212 ASP A O 1
ATOM 1709 N N . TYR A 1 213 ? -12.410 0.276 -0.171 1.00 94.50 213 TYR A N 1
ATOM 1710 C CA . TYR A 1 213 ? -12.146 -0.421 -1.428 1.00 94.50 213 TYR A CA 1
ATOM 1711 C C . TYR A 1 213 ? -11.005 0.210 -2.237 1.00 94.50 213 TYR A C 1
ATOM 1713 O O . TYR A 1 213 ? -10.389 -0.451 -3.072 1.00 94.50 213 TYR A O 1
ATOM 1721 N N . ALA A 1 214 ? -10.725 1.490 -1.984 1.00 94.94 214 ALA A N 1
ATOM 1722 C CA . ALA A 1 214 ? -9.589 2.198 -2.538 1.00 94.94 214 ALA A CA 1
ATOM 1723 C C . ALA A 1 214 ? -8.308 1.980 -1.708 1.00 94.94 214 ALA A C 1
ATOM 1725 O O . ALA A 1 214 ? -7.335 2.691 -1.898 1.00 94.94 214 ALA A O 1
ATOM 1726 N N . LYS A 1 215 ? -8.284 1.012 -0.784 1.00 95.19 215 LYS A N 1
ATOM 1727 C CA . LYS A 1 215 ? -7.138 0.704 0.086 1.00 95.19 215 LYS A CA 1
ATOM 1728 C C . LYS A 1 215 ? -6.658 1.882 0.937 1.00 95.19 215 LYS A C 1
ATOM 1730 O O . LYS A 1 215 ? -5.589 1.798 1.547 1.00 95.19 215 LYS A O 1
ATOM 1735 N N . ASN A 1 216 ? -7.458 2.942 1.067 1.00 95.88 216 ASN A N 1
ATOM 1736 C CA . ASN A 1 216 ? -7.237 3.918 2.117 1.00 95.88 216 ASN A CA 1
ATOM 1737 C C . ASN A 1 216 ? -7.559 3.264 3.454 1.00 95.88 216 ASN A C 1
ATOM 1739 O O . ASN A 1 216 ? -8.487 2.456 3.578 1.00 95.88 216 ASN A O 1
ATOM 1743 N N . LYS A 1 217 ? -6.794 3.647 4.471 1.00 95.69 217 LYS A N 1
ATOM 1744 C CA . LYS A 1 217 ? -6.939 3.097 5.810 1.00 95.69 217 LYS A CA 1
ATOM 1745 C C . LYS A 1 217 ? -6.937 4.182 6.864 1.00 95.69 217 LYS A C 1
ATOM 1747 O O . LYS A 1 217 ? -6.302 5.222 6.701 1.00 95.69 217 LYS A O 1
ATOM 1752 N N . THR A 1 218 ? -7.620 3.932 7.969 1.00 97.31 218 THR A N 1
ATOM 1753 C CA . THR A 1 218 ? -7.552 4.783 9.158 1.00 97.31 218 THR A CA 1
ATOM 1754 C C . THR A 1 218 ? -7.668 3.933 10.406 1.00 97.31 218 THR A C 1
ATOM 1756 O O . THR A 1 218 ? -8.435 2.974 10.454 1.00 97.31 218 THR A O 1
ATOM 1759 N N . GLU A 1 219 ? -6.877 4.293 11.407 1.00 97.38 219 GLU A N 1
ATOM 1760 C CA . GLU A 1 219 ? -6.909 3.698 12.732 1.00 97.38 219 GLU A CA 1
ATOM 1761 C C . GLU A 1 219 ? -7.621 4.652 13.684 1.00 97.38 219 GLU A C 1
ATOM 1763 O O . GLU A 1 219 ? -7.296 5.839 13.750 1.00 97.38 219 GLU A O 1
ATOM 1768 N N . ILE A 1 220 ? -8.604 4.129 14.410 1.00 97.88 220 ILE A N 1
ATOM 1769 C CA . ILE A 1 220 ? -9.305 4.855 15.465 1.00 97.88 220 ILE A CA 1
ATOM 1770 C C . ILE A 1 220 ? -9.273 4.046 16.751 1.00 97.88 220 ILE A C 1
ATOM 1772 O O . ILE A 1 220 ? -9.238 2.815 16.734 1.00 97.88 220 ILE A O 1
ATOM 1776 N N . GLU A 1 221 ? -9.312 4.742 17.880 1.00 97.31 221 GLU A N 1
ATOM 1777 C CA . GLU A 1 221 ? -9.133 4.122 19.186 1.00 97.31 221 GLU A CA 1
ATOM 1778 C C . GLU A 1 221 ? -10.139 4.656 20.201 1.00 97.31 221 GLU A C 1
ATOM 1780 O O . GLU A 1 221 ? -10.520 5.830 20.188 1.00 97.31 221 GLU A O 1
ATOM 1785 N N . LYS A 1 222 ? -10.542 3.788 21.126 1.00 96.88 222 LYS A N 1
ATOM 1786 C CA . LYS A 1 222 ? -11.369 4.124 22.279 1.00 96.88 222 LYS A CA 1
ATOM 1787 C C . LYS A 1 222 ? -10.859 3.381 23.498 1.00 96.88 222 LYS A C 1
ATOM 1789 O O . LYS A 1 222 ? -10.657 2.171 23.465 1.00 96.88 222 LYS A O 1
ATOM 1794 N N . VAL A 1 223 ? -10.676 4.117 24.585 1.00 96.56 223 VAL A N 1
ATOM 1795 C CA . VAL A 1 223 ? -10.220 3.563 25.860 1.00 96.56 223 VAL A CA 1
ATOM 1796 C C . VAL A 1 223 ? -11.375 3.565 26.849 1.00 96.56 223 VAL A C 1
ATOM 1798 O O . VAL A 1 223 ? -12.071 4.572 26.996 1.00 96.56 223 VAL A O 1
ATOM 1801 N N . ILE A 1 224 ? -11.559 2.439 27.530 1.00 95.88 224 ILE A N 1
ATOM 1802 C CA . ILE A 1 224 ? -12.455 2.294 28.681 1.00 95.88 224 ILE A CA 1
ATOM 1803 C C . ILE A 1 224 ? -11.687 1.754 29.879 1.00 95.88 224 ILE A C 1
ATOM 1805 O O . ILE A 1 224 ? -10.577 1.246 29.739 1.00 95.88 224 ILE A O 1
ATOM 1809 N N . ARG A 1 225 ? -12.272 1.864 31.068 1.00 95.75 225 ARG A N 1
ATOM 1810 C CA . ARG A 1 225 ? -11.669 1.431 32.328 1.00 95.75 225 ARG A CA 1
ATOM 1811 C C . ARG A 1 225 ? -12.482 0.340 32.999 1.00 95.75 225 ARG A C 1
ATOM 1813 O O . ARG A 1 225 ? -13.708 0.326 32.943 1.00 95.75 225 ARG A O 1
ATOM 1820 N N . VAL A 1 226 ? -11.782 -0.545 33.685 1.00 95.06 226 VAL A N 1
ATOM 1821 C CA . VAL A 1 226 ? -12.387 -1.530 34.575 1.00 95.06 226 VAL A CA 1
ATOM 1822 C C . VAL A 1 226 ? -12.698 -0.847 35.910 1.00 95.06 226 VAL A C 1
ATOM 1824 O O . VAL A 1 226 ? -11.794 -0.314 36.556 1.00 95.06 226 VAL A O 1
ATOM 1827 N N . SER A 1 227 ? -13.964 -0.831 36.324 1.00 91.69 227 SER A N 1
ATOM 1828 C CA . SER A 1 227 ? -14.385 -0.339 37.639 1.00 91.69 227 SER A CA 1
ATOM 1829 C C . SER A 1 227 ? -14.394 -1.468 38.670 1.00 91.69 227 SER A C 1
ATOM 1831 O O . SER A 1 227 ? -14.405 -2.652 38.328 1.00 91.69 227 SER A O 1
ATOM 1833 N N . GLU A 1 228 ? -14.416 -1.099 39.949 1.00 84.00 228 GLU A N 1
ATOM 1834 C CA . GLU A 1 228 ? -14.773 -2.044 41.009 1.00 84.00 228 GLU A CA 1
ATOM 1835 C C . GLU A 1 228 ? -16.239 -2.489 40.856 1.00 84.00 228 GLU A C 1
ATOM 1837 O O . GLU A 1 228 ? -17.037 -1.813 40.190 1.00 84.00 228 GLU A O 1
ATOM 1842 N N . ASN A 1 229 ? -16.555 -3.655 41.426 1.00 70.94 229 ASN A N 1
ATOM 1843 C CA . ASN A 1 229 ? -17.913 -4.205 41.476 1.00 70.94 229 ASN A CA 1
ATOM 1844 C C . ASN A 1 229 ? -18.771 -3.525 42.542 1.00 70.94 229 ASN A C 1
ATOM 1846 O O . ASN A 1 229 ? -18.235 -3.254 43.639 1.00 70.94 229 ASN A O 1
#

Sequence (229 aa):
MICRLKLLKSHPSRNRINDLPVETFEKPSVPEPDKAVLRGEWRGGRIYKIDKMSGKLATDFTPEELIEKKVVPEVHSILYWIDKDNPLGPAPQNPSGDPQFKNWETIVREWAASRGLYDQSDSIIPTQYDDVHIPEYFPKGEIIINPQRNDFPIGTRITAAVNVEARFQVEQVDIFINSEYSGSYKIAPYEFPVDIAGSPGQEIKITALIYDYAKNKTEIEKVIRVSEN

Secondary structure (DSSP, 8-state):
----PPPP-------TTTTS---PPPPP-----SSGGGGT-TT-S-EEEEETTT-SBP-TTS-GGGEEEEE------HHHH--SS-TTSPPPS-GGGSTTHHHHHHHHHHHHHHTT-----GGGS-SSBPSSS-GGGS-EEEEEEES--SEEETT-EEEEEEEEE-SSPEEEEEEEETTEEEEEESSS-EEEEEE--S-TT-EEEEEEEEEETT--EEEEEEEEEEEP-

InterPro domains:
  IPR013783 Immunoglobulin-like fold [G3DSA:2.60.40.10] (143-228)

pLDDT: mean 89.3, std 14.56, range [31.92, 98.12]

Radius of gyration: 30.6 Å; chains: 1; bounding box: 60×92×77 Å

Foldseek 3Di:
DDDDDDDDDDDDPDDPPVPDPPDDDDDDDDDDQPWCVVVVNQLTADKFWAFQPVRAGEDPQRPPVRIDIDHQGDHFDLLQAADPVCRSDGGDPDSVVDVCRVVRGVVRVVVCVVVVNDGGDCPPHHPDYDPLRDPVQAKDWDKQKPPRDQEDEAFDKTKIWIDIDGPAAWQKKWKDKVNHTDDMDGDPRRMDIDHHHDDFFDKIKIKIWIAGPSRRIDIDIDIGGHHHD

Organism: NCBI:txid1618657